Protein AF-A0A1S6HFH6-F1 (afdb_monomer)

Sequence (223 aa):
MKVIDLKGNGQVRISAIEMDVPYLGKTITFILPLIGPDYHQNVMDSINNAKLSRPTTAQTLSLVDLALQNPKEVNCREVLTRFKENYLWTSTEGLSFSDGYIAYDNMDGKMPQTSNELVKMLDAKDQRVRLVKPGFKTGYLPMNEFLKHPVLTAHVGEEMIPIVERVAKQLNKNGGYVFAVDKSESDTKKLSAVDSGRYDVRLLLDGVFGDSLRGGYASGVRL

Secondary structure (DSSP, 8-state):
-EEEEPTTS-EEEEPPEEEEEEETTEEEEEEEEEEEEE-HHHHHHHHHHTT-BPPPHHHHHHHHHHHHH-TTSHHHHHHHHHHHHSEEE-SEEEEEETTEEEEEE-TTS---SSHHHHHHHHHTT-TTEEEE-S----EEEEHHHHTT-HHHHHHH-GGGHHHHHHHHHHH-TTEEEE---S--SS-EEEB-EEE--GGG--EEES--B-TT---EEEEEEE-

pLDDT: mean 90.17, std 10.86, range [43.25, 98.12]

Solvent-accessible surface area (backbone atoms only — not comparable to full-atom values): 11599 Å² total; per-residue (Å²): 117,54,74,46,81,43,86,90,85,40,73,49,76,45,71,68,46,76,44,80,32,71,50,96,95,43,72,35,34,36,44,38,74,65,38,60,69,28,31,62,67,62,38,52,48,52,22,48,76,68,74,30,36,40,34,31,44,41,56,48,49,35,50,51,42,53,18,68,76,36,59,85,43,73,67,28,33,49,54,48,50,44,27,44,78,43,26,32,48,32,19,32,27,38,34,18,21,76,81,10,29,35,25,31,57,28,40,83,72,72,67,70,90,43,63,71,58,47,50,54,39,38,76,70,63,40,85,49,45,34,82,35,72,58,86,62,87,61,44,78,31,49,40,81,54,37,75,65,30,62,66,52,38,46,46,40,39,75,88,38,42,71,54,51,50,52,47,26,49,76,45,20,76,64,22,28,32,37,47,57,58,44,52,30,94,54,70,42,76,33,46,19,30,39,24,23,42,84,84,33,62,18,33,36,38,42,38,79,42,57,88,84,52,69,48,30,26,38,43,27,26,50,124

Structure (mmCIF, N/CA/C/O backbone):
data_AF-A0A1S6HFH6-F1
#
_entry.id   AF-A0A1S6HFH6-F1
#
loop_
_atom_site.group_PDB
_atom_site.id
_atom_site.type_symbol
_atom_site.label_atom_id
_atom_site.label_alt_id
_atom_site.label_comp_id
_atom_site.label_asym_id
_atom_site.label_entity_id
_atom_site.label_seq_id
_atom_site.pdbx_PDB_ins_code
_atom_site.Cartn_x
_atom_site.Cartn_y
_atom_site.Cartn_z
_atom_site.occupancy
_atom_site.B_iso_or_equiv
_atom_site.auth_seq_id
_atom_site.auth_comp_id
_atom_site.auth_asym_id
_atom_site.auth_atom_id
_atom_site.pdbx_PDB_model_num
ATOM 1 N N . MET A 1 1 ? 25.249 1.226 -4.713 1.00 57.84 1 MET A N 1
ATOM 2 C CA . MET A 1 1 ? 26.053 0.561 -5.762 1.00 57.84 1 MET A CA 1
ATOM 3 C C . MET A 1 1 ? 26.530 -0.771 -5.212 1.00 57.84 1 MET A C 1
ATOM 5 O O . MET A 1 1 ? 27.301 -0.767 -4.260 1.00 57.84 1 MET A O 1
ATOM 9 N N . LYS A 1 2 ? 26.024 -1.890 -5.741 1.00 60.56 2 LYS A N 1
ATOM 10 C CA . LYS A 1 2 ? 26.504 -3.226 -5.362 1.00 60.56 2 LYS A CA 1
ATOM 11 C C . LYS A 1 2 ? 27.678 -3.577 -6.269 1.00 60.56 2 LYS A C 1
ATOM 13 O O . LYS A 1 2 ? 27.544 -3.493 -7.489 1.00 60.56 2 LYS A O 1
ATOM 18 N N . VAL A 1 3 ? 28.811 -3.929 -5.673 1.00 62.88 3 VAL A N 1
ATOM 19 C CA . VAL A 1 3 ? 29.997 -4.398 -6.394 1.00 62.88 3 VAL A CA 1
ATOM 20 C C . VAL A 1 3 ? 30.110 -5.897 -6.155 1.00 62.88 3 VAL A C 1
ATOM 22 O O . VAL A 1 3 ? 30.050 -6.342 -5.012 1.00 62.88 3 VAL A O 1
ATOM 25 N N . ILE A 1 4 ? 30.188 -6.669 -7.233 1.00 74.94 4 ILE A N 1
ATOM 26 C CA . ILE A 1 4 ? 30.452 -8.105 -7.190 1.00 74.94 4 ILE A CA 1
ATOM 27 C C .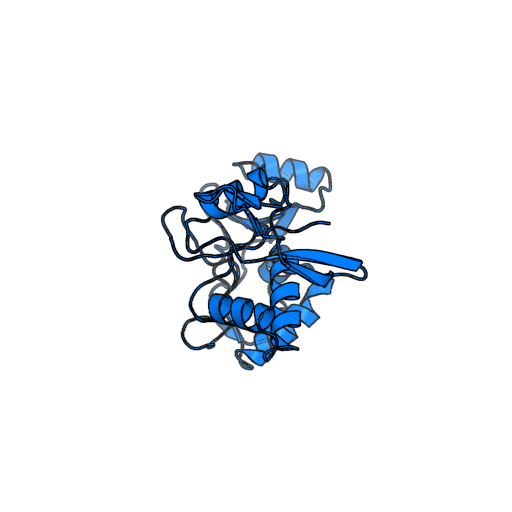 ILE A 1 4 ? 31.836 -8.302 -7.790 1.00 74.94 4 ILE A C 1
ATOM 29 O O . ILE A 1 4 ? 32.034 -8.048 -8.981 1.00 74.94 4 ILE A O 1
ATOM 33 N N . ASP A 1 5 ? 32.782 -8.736 -6.967 1.00 77.88 5 ASP A N 1
ATOM 34 C CA . ASP A 1 5 ? 34.109 -9.106 -7.438 1.00 77.88 5 ASP A CA 1
ATOM 35 C C . ASP A 1 5 ? 34.031 -10.445 -8.185 1.00 77.88 5 ASP A C 1
ATOM 37 O O . ASP A 1 5 ? 33.426 -11.417 -7.726 1.00 77.88 5 ASP A O 1
ATOM 41 N N . LEU A 1 6 ? 34.621 -10.482 -9.374 1.00 54.50 6 LEU A N 1
ATOM 42 C CA . LEU A 1 6 ? 34.714 -11.663 -10.221 1.00 54.50 6 LEU A CA 1
ATOM 43 C C . LEU A 1 6 ? 36.111 -12.281 -10.110 1.00 54.50 6 LEU A C 1
ATOM 45 O O . LEU A 1 6 ? 37.092 -11.622 -9.759 1.00 54.50 6 LEU A O 1
ATOM 49 N N . LYS A 1 7 ? 36.229 -13.557 -10.492 1.00 63.94 7 LYS A N 1
ATOM 50 C CA . LYS A 1 7 ? 37.542 -14.189 -10.684 1.00 63.94 7 LYS A CA 1
ATOM 51 C C . LYS A 1 7 ? 38.357 -13.402 -11.722 1.00 63.94 7 LYS A C 1
ATOM 53 O O . LYS A 1 7 ? 37.814 -12.974 -12.736 1.00 63.94 7 LYS A O 1
ATOM 58 N N . GLY A 1 8 ? 39.661 -13.251 -11.480 1.00 64.75 8 GLY A N 1
ATOM 59 C CA . GLY A 1 8 ? 40.580 -12.578 -12.408 1.00 64.75 8 GLY A CA 1
ATOM 60 C C . GLY A 1 8 ? 40.563 -11.047 -12.340 1.00 64.75 8 GLY A C 1
ATOM 61 O O . GLY A 1 8 ? 40.793 -10.403 -13.357 1.00 64.75 8 GLY A O 1
ATOM 62 N N . ASN A 1 9 ? 40.297 -10.464 -11.165 1.00 71.62 9 ASN A N 1
ATOM 63 C CA . ASN A 1 9 ? 40.261 -9.010 -10.925 1.00 71.62 9 ASN A CA 1
ATOM 64 C C . ASN A 1 9 ? 39.153 -8.253 -11.686 1.00 71.62 9 ASN A C 1
ATOM 66 O O . ASN A 1 9 ? 39.211 -7.031 -11.815 1.00 71.62 9 ASN A O 1
ATOM 70 N N . GLY A 1 10 ? 38.137 -8.957 -12.192 1.00 43.25 10 GLY A N 1
ATOM 71 C CA . GLY A 1 10 ? 36.949 -8.326 -12.765 1.00 43.25 10 GLY A CA 1
ATOM 72 C C . GLY A 1 10 ? 36.011 -7.802 -11.677 1.00 43.25 10 GLY A C 1
ATOM 73 O O . GLY A 1 10 ? 35.964 -8.346 -10.578 1.00 43.25 10 GLY A O 1
ATOM 74 N N . GLN A 1 11 ? 35.221 -6.776 -11.986 1.00 63.53 11 GLN A N 1
ATOM 75 C CA . GLN A 1 11 ? 34.168 -6.273 -11.099 1.00 63.53 11 GLN A CA 1
ATOM 76 C C . GLN A 1 11 ? 32.886 -6.035 -11.893 1.00 63.53 11 GLN A C 1
ATOM 78 O O . GLN A 1 11 ? 32.919 -5.397 -12.944 1.00 63.53 11 GLN A O 1
ATOM 83 N N . VAL A 1 12 ? 31.747 -6.486 -11.367 1.00 52.06 12 VAL A N 1
ATOM 84 C CA . VAL A 1 12 ? 30.421 -6.059 -11.837 1.00 52.06 12 VAL A CA 1
ATOM 85 C C . VAL A 1 12 ? 29.909 -4.984 -10.895 1.00 52.06 12 VAL A C 1
ATOM 87 O O . VAL A 1 12 ? 29.797 -5.206 -9.689 1.00 52.06 12 VAL A O 1
ATOM 90 N N . ARG A 1 13 ? 29.579 -3.814 -11.446 1.00 57.28 13 ARG A N 1
ATOM 91 C CA . ARG A 1 13 ? 28.966 -2.708 -10.705 1.00 57.28 13 ARG A CA 1
ATOM 92 C C . ARG A 1 13 ? 27.503 -2.613 -11.099 1.00 57.28 13 ARG A C 1
ATOM 94 O O . ARG A 1 13 ? 27.192 -2.303 -12.242 1.00 57.28 13 ARG A O 1
ATOM 101 N N . ILE A 1 14 ? 26.617 -2.871 -10.147 1.00 67.44 14 ILE A N 1
ATOM 102 C CA . ILE A 1 14 ? 25.174 -2.738 -10.333 1.00 67.44 14 ILE A CA 1
ATOM 103 C C . ILE A 1 14 ? 24.754 -1.431 -9.655 1.00 67.44 14 ILE A C 1
ATOM 105 O O . ILE A 1 14 ? 24.754 -1.316 -8.419 1.00 67.44 14 ILE A O 1
ATOM 109 N N . SER A 1 15 ? 24.458 -0.415 -10.465 1.00 69.88 15 SER A N 1
ATOM 110 C CA . SER A 1 15 ? 23.685 0.748 -10.031 1.00 69.88 15 SER A CA 1
ATOM 111 C C . SER A 1 15 ? 22.216 0.349 -10.001 1.00 69.88 15 SER A C 1
ATOM 113 O O . SER A 1 15 ? 21.730 -0.287 -10.934 1.00 69.88 15 SER A O 1
ATOM 115 N N . ALA A 1 16 ? 21.520 0.688 -8.918 1.00 80.62 16 ALA A N 1
ATOM 116 C CA . ALA A 1 16 ? 20.071 0.566 -8.913 1.00 80.62 16 ALA A CA 1
ATOM 117 C C . ALA A 1 16 ? 19.486 1.521 -9.961 1.00 80.62 16 ALA A C 1
ATOM 119 O O . ALA A 1 16 ? 20.085 2.562 -10.243 1.00 80.62 16 ALA A O 1
ATOM 120 N N . ILE A 1 17 ? 18.348 1.151 -10.540 1.00 89.62 17 ILE A N 1
ATOM 121 C CA . ILE A 1 17 ? 17.614 2.031 -11.449 1.00 89.62 17 ILE A CA 1
ATOM 122 C C . ILE A 1 17 ? 16.746 2.945 -10.586 1.00 89.62 17 ILE A C 1
ATOM 124 O O . ILE A 1 17 ? 16.078 2.479 -9.665 1.00 89.62 17 ILE A O 1
ATOM 128 N N . GLU A 1 18 ? 16.787 4.240 -10.870 1.00 93.94 18 GLU A N 1
ATOM 129 C CA . GLU A 1 18 ? 15.998 5.256 -10.178 1.00 93.94 18 GLU A CA 1
ATOM 130 C C . GLU A 1 18 ? 14.819 5.641 -11.067 1.00 93.94 18 GLU A C 1
ATOM 132 O O . GLU A 1 18 ? 14.998 5.955 -12.244 1.00 93.94 18 GLU A O 1
ATOM 137 N N . MET A 1 19 ? 13.611 5.552 -10.516 1.00 94.44 19 MET A N 1
ATOM 138 C CA . MET A 1 19 ? 12.377 5.898 -11.210 1.00 94.44 19 MET A CA 1
ATOM 139 C C . MET A 1 19 ? 11.687 7.035 -10.467 1.00 94.44 19 MET A C 1
ATOM 141 O O . MET A 1 19 ? 11.146 6.836 -9.379 1.00 94.44 19 MET A O 1
ATOM 145 N N . ASP A 1 20 ? 11.715 8.217 -11.071 1.00 96.38 20 ASP A N 1
ATOM 146 C CA . ASP A 1 20 ? 11.072 9.413 -10.542 1.00 96.38 20 ASP A CA 1
ATOM 147 C C . ASP A 1 20 ? 9.572 9.391 -10.839 1.00 96.38 20 ASP A C 1
ATOM 149 O O . ASP A 1 20 ? 9.137 9.330 -11.990 1.00 96.38 20 ASP A O 1
ATOM 153 N N . VAL A 1 21 ? 8.776 9.439 -9.775 1.00 94.12 21 VAL A N 1
ATOM 154 C CA . VAL A 1 21 ? 7.323 9.307 -9.817 1.00 94.12 21 VAL A CA 1
ATOM 155 C C . VAL A 1 21 ? 6.678 10.575 -9.250 1.00 94.12 21 VAL A C 1
ATOM 157 O O . VAL A 1 21 ? 6.956 10.944 -8.104 1.00 94.12 21 VAL A O 1
ATOM 160 N N . PRO A 1 22 ? 5.783 11.243 -10.001 1.00 94.06 22 PRO A N 1
ATOM 161 C CA . PRO A 1 22 ? 4.973 12.331 -9.466 1.00 94.06 22 PRO A CA 1
ATOM 162 C C . PRO A 1 22 ? 4.046 11.854 -8.337 1.00 94.06 22 PRO A C 1
ATOM 164 O O . PRO A 1 22 ? 3.293 10.887 -8.483 1.00 94.06 22 PRO A O 1
ATOM 167 N N . TYR A 1 23 ? 4.064 12.562 -7.211 1.00 93.69 23 TYR A N 1
ATOM 168 C CA . TYR A 1 23 ? 3.263 12.255 -6.029 1.00 93.69 23 TYR A CA 1
ATOM 169 C C . TYR A 1 23 ? 2.914 13.542 -5.273 1.00 93.69 23 TYR A C 1
ATOM 171 O O . TYR A 1 23 ? 3.802 14.196 -4.739 1.00 93.69 23 TYR A O 1
ATOM 179 N N . LEU A 1 24 ? 1.630 13.916 -5.218 1.00 92.50 24 LEU A N 1
ATOM 180 C CA . LEU A 1 24 ? 1.119 15.066 -4.446 1.00 92.50 24 LEU A CA 1
ATOM 181 C C . LEU A 1 24 ? 1.920 16.375 -4.626 1.00 92.50 24 LEU A C 1
ATOM 183 O O . LEU A 1 24 ? 2.323 17.017 -3.658 1.00 92.50 24 LEU A O 1
ATOM 187 N N . GLY A 1 25 ? 2.185 16.763 -5.877 1.00 88.62 25 GLY A N 1
ATOM 188 C CA . GLY A 1 25 ? 2.899 18.008 -6.200 1.00 88.62 25 GLY A CA 1
ATOM 189 C C . GLY A 1 25 ? 4.417 17.965 -5.988 1.00 88.62 25 GLY A C 1
ATOM 190 O O . GLY A 1 25 ? 5.083 18.976 -6.196 1.00 88.62 25 GLY A O 1
ATOM 191 N N . LYS A 1 26 ? 4.973 16.809 -5.615 1.00 93.94 26 LYS A N 1
ATOM 192 C CA . LYS A 1 26 ? 6.417 16.550 -5.541 1.00 93.94 26 LYS A CA 1
ATOM 193 C C . LYS A 1 26 ? 6.804 15.327 -6.376 1.00 93.94 26 LYS A C 1
ATOM 195 O O . LYS A 1 26 ? 5.946 14.642 -6.932 1.00 93.94 26 LYS A O 1
ATOM 200 N N . THR A 1 27 ? 8.100 15.053 -6.434 1.00 93.56 27 THR A N 1
ATOM 201 C CA . THR A 1 27 ? 8.668 13.838 -7.027 1.00 93.56 27 THR A CA 1
ATOM 202 C C . THR A 1 27 ? 9.182 12.939 -5.910 1.00 93.56 27 THR A C 1
ATOM 204 O O . THR A 1 27 ? 9.828 13.426 -4.986 1.00 93.56 27 THR A O 1
ATOM 207 N N . ILE A 1 28 ? 8.889 11.644 -5.990 1.00 94.75 28 ILE A N 1
ATOM 208 C CA . ILE A 1 28 ? 9.496 10.602 -5.152 1.00 94.75 28 ILE A CA 1
ATOM 209 C C . ILE A 1 28 ? 10.256 9.626 -6.047 1.00 94.75 28 ILE A C 1
ATOM 211 O O . ILE A 1 28 ? 9.821 9.363 -7.167 1.00 94.75 28 ILE A O 1
ATOM 215 N N . THR A 1 29 ? 11.361 9.066 -5.563 1.00 96.69 29 THR A N 1
ATOM 216 C CA . THR A 1 29 ? 12.215 8.196 -6.384 1.00 96.69 29 THR A CA 1
ATOM 217 C C . THR A 1 29 ? 12.130 6.753 -5.901 1.00 96.69 29 THR A C 1
ATOM 219 O O . THR A 1 29 ? 12.535 6.435 -4.781 1.00 96.69 29 THR A O 1
ATOM 222 N N . PHE A 1 30 ? 11.637 5.857 -6.752 1.00 97.00 30 PHE A N 1
ATOM 223 C CA . PHE A 1 30 ? 11.635 4.414 -6.513 1.00 97.00 30 PHE A CA 1
ATOM 224 C C . PHE A 1 30 ? 12.956 3.781 -6.954 1.00 97.00 30 PHE A C 1
ATOM 226 O O . PHE A 1 30 ? 13.526 4.159 -7.978 1.00 97.00 30 PHE A O 1
ATOM 233 N N . ILE A 1 31 ? 13.440 2.808 -6.179 1.00 96.12 31 ILE A N 1
ATOM 234 C CA . ILE A 1 31 ? 14.707 2.109 -6.411 1.00 96.12 31 ILE A CA 1
ATOM 235 C C . ILE A 1 31 ? 14.447 0.689 -6.915 1.00 96.12 31 ILE A C 1
ATOM 237 O O . ILE A 1 31 ? 14.027 -0.186 -6.161 1.00 96.12 31 ILE A O 1
ATOM 241 N N . LEU A 1 32 ? 14.754 0.461 -8.188 1.00 92.88 32 LEU A N 1
ATOM 242 C CA . LEU A 1 32 ? 14.517 -0.791 -8.900 1.00 92.88 32 LEU A CA 1
ATOM 243 C C . LEU A 1 32 ? 15.787 -1.662 -9.014 1.00 92.88 32 LEU A C 1
ATOM 245 O O . LEU A 1 32 ? 16.908 -1.131 -8.988 1.00 92.88 32 LEU A O 1
ATOM 249 N N . PRO A 1 33 ? 15.643 -2.995 -9.188 1.00 93.19 33 PRO A N 1
ATOM 250 C CA . PRO A 1 33 ? 14.393 -3.751 -9.388 1.00 93.19 33 PRO A CA 1
ATOM 251 C C . PRO A 1 33 ? 13.534 -3.883 -8.121 1.00 93.19 33 PRO A C 1
ATOM 253 O O . PRO A 1 33 ? 14.012 -3.651 -7.013 1.00 93.19 33 PRO A O 1
ATOM 256 N N . LEU A 1 34 ? 12.267 -4.283 -8.295 1.00 94.88 34 LEU A N 1
ATOM 257 C CA . LEU A 1 34 ? 11.390 -4.642 -7.178 1.00 94.88 34 LEU A CA 1
ATOM 258 C C . LEU A 1 34 ? 12.015 -5.785 -6.352 1.00 94.88 34 LEU A C 1
ATOM 260 O O . LEU A 1 34 ? 12.564 -6.738 -6.903 1.00 94.88 34 LEU A O 1
ATOM 264 N N . ILE A 1 35 ? 11.897 -5.705 -5.031 1.00 95.69 35 ILE A N 1
ATOM 265 C CA . ILE A 1 35 ? 12.309 -6.729 -4.068 1.00 95.69 35 ILE A CA 1
ATOM 266 C C . ILE A 1 35 ? 11.155 -7.722 -3.902 1.00 95.69 35 ILE A C 1
ATOM 268 O O . ILE A 1 35 ? 10.054 -7.318 -3.537 1.00 95.69 35 ILE A O 1
ATOM 272 N N . GLY A 1 36 ? 11.407 -9.006 -4.157 1.00 94.75 36 GLY A N 1
ATOM 273 C CA . GLY A 1 36 ? 10.418 -10.088 -4.101 1.00 94.75 36 GLY A CA 1
ATOM 274 C C . GLY A 1 36 ? 10.660 -11.135 -5.201 1.00 94.75 36 GLY A C 1
ATOM 275 O O . GLY A 1 36 ? 11.647 -11.023 -5.933 1.00 94.75 36 GLY A O 1
ATOM 276 N N . PRO A 1 37 ? 9.789 -12.151 -5.343 1.00 93.88 37 PRO A N 1
ATOM 277 C CA . PRO A 1 37 ? 8.596 -12.396 -4.535 1.00 93.88 37 PRO A CA 1
ATOM 278 C C . PRO A 1 37 ? 8.974 -12.961 -3.165 1.00 93.88 37 PRO A C 1
ATOM 280 O O . PRO A 1 37 ? 9.717 -13.938 -3.088 1.00 93.88 37 PRO A O 1
ATOM 283 N N . ASP A 1 38 ? 8.442 -12.397 -2.083 1.00 94.56 38 ASP A N 1
ATOM 284 C CA . ASP A 1 38 ? 8.674 -12.931 -0.734 1.00 94.56 38 ASP A CA 1
ATOM 285 C C . ASP A 1 38 ? 7.544 -12.531 0.237 1.00 94.56 38 ASP A C 1
ATOM 287 O O . ASP A 1 38 ? 6.565 -11.879 -0.149 1.00 94.56 38 ASP A O 1
ATOM 291 N N . TYR A 1 39 ? 7.657 -12.951 1.496 1.00 92.31 39 TYR A N 1
ATOM 292 C CA . TYR A 1 39 ? 6.836 -12.461 2.597 1.00 92.31 39 TYR A CA 1
ATOM 293 C C . TYR A 1 39 ? 7.022 -10.958 2.797 1.00 92.31 39 TYR A C 1
ATOM 295 O O . TYR A 1 39 ? 8.121 -10.429 2.617 1.00 92.31 39 TYR A O 1
ATOM 303 N N . HIS A 1 40 ? 5.961 -10.287 3.244 1.00 92.44 40 HIS A N 1
ATOM 304 C CA . HIS A 1 40 ? 5.969 -8.846 3.514 1.00 92.44 40 HIS A CA 1
ATOM 305 C C . HIS A 1 40 ? 7.147 -8.429 4.395 1.00 92.44 40 HIS A C 1
ATOM 307 O O . HIS A 1 40 ? 7.923 -7.567 3.991 1.00 92.44 40 HIS A O 1
ATOM 313 N N . GLN A 1 41 ? 7.342 -9.105 5.532 1.00 91.88 41 GLN A N 1
ATOM 314 C CA . GLN A 1 41 ? 8.417 -8.790 6.471 1.00 91.88 41 GLN A CA 1
ATOM 315 C C . GLN A 1 41 ? 9.801 -8.845 5.803 1.00 91.88 41 GLN A C 1
ATOM 317 O O . GLN A 1 41 ? 10.573 -7.900 5.928 1.00 91.88 41 GLN A O 1
ATOM 322 N N . ASN A 1 42 ? 10.090 -9.883 5.009 1.00 94.56 42 ASN A N 1
ATOM 323 C CA . ASN A 1 42 ? 11.372 -10.025 4.308 1.00 94.56 42 ASN A CA 1
ATOM 324 C C . ASN A 1 42 ? 11.602 -8.903 3.284 1.00 94.56 42 ASN A C 1
ATOM 326 O O . ASN A 1 42 ? 12.708 -8.359 3.174 1.00 94.56 42 ASN A O 1
ATOM 330 N N . VAL A 1 43 ? 10.556 -8.547 2.531 1.00 96.06 43 VAL A N 1
ATOM 331 C CA . VAL A 1 43 ? 10.610 -7.455 1.552 1.00 96.06 43 VAL A CA 1
ATOM 332 C C . VAL A 1 43 ? 10.843 -6.119 2.260 1.00 96.06 43 VAL A C 1
ATOM 334 O O . VAL A 1 43 ? 11.749 -5.371 1.890 1.00 96.06 43 VAL A O 1
ATOM 337 N N . MET A 1 44 ? 10.077 -5.831 3.311 1.00 95.69 44 MET A N 1
ATOM 338 C CA . MET A 1 44 ? 10.172 -4.578 4.059 1.00 95.69 44 MET A CA 1
ATOM 339 C C . MET A 1 44 ? 11.483 -4.447 4.843 1.00 95.69 44 MET A C 1
ATOM 341 O O . MET A 1 44 ? 12.045 -3.353 4.918 1.00 95.69 44 MET A O 1
ATOM 345 N N . ASP A 1 45 ? 12.024 -5.543 5.371 1.00 95.38 45 ASP A N 1
ATOM 346 C CA . ASP A 1 45 ? 13.336 -5.553 6.020 1.00 95.38 45 ASP A CA 1
ATOM 347 C C . ASP A 1 45 ? 14.462 -5.327 5.016 1.00 95.38 45 ASP A C 1
ATOM 349 O O . ASP A 1 45 ? 15.413 -4.603 5.305 1.00 95.38 45 ASP A O 1
ATOM 353 N N . SER A 1 46 ? 14.343 -5.865 3.801 1.00 96.19 46 SER A N 1
ATOM 354 C CA . SER A 1 46 ? 15.300 -5.584 2.727 1.00 96.19 46 SER A CA 1
ATOM 355 C C . SER A 1 46 ? 15.307 -4.097 2.345 1.00 96.19 46 SER A C 1
ATOM 357 O O . SER A 1 46 ? 16.380 -3.521 2.153 1.00 96.19 46 SER A O 1
ATOM 359 N N . ILE A 1 47 ? 14.134 -3.452 2.304 1.00 96.50 47 ILE A N 1
ATOM 360 C CA . ILE A 1 47 ? 14.000 -2.001 2.089 1.00 96.50 47 ILE A CA 1
ATOM 361 C C . ILE A 1 47 ? 14.667 -1.218 3.229 1.00 96.50 47 ILE A C 1
ATOM 363 O O . ILE A 1 47 ? 15.491 -0.333 2.976 1.00 96.50 47 ILE A O 1
ATOM 367 N N . ASN A 1 48 ? 14.372 -1.583 4.478 1.00 95.38 48 ASN A N 1
ATOM 368 C CA . ASN A 1 48 ? 14.960 -0.951 5.658 1.00 95.38 48 ASN A CA 1
ATOM 369 C C . ASN A 1 48 ? 16.492 -1.091 5.685 1.00 95.38 48 ASN A C 1
ATOM 371 O O . ASN A 1 48 ? 17.203 -0.118 5.938 1.00 95.38 48 ASN A O 1
ATOM 375 N N . ASN A 1 49 ? 17.018 -2.280 5.379 1.00 95.31 49 ASN A N 1
ATOM 376 C CA . ASN A 1 49 ? 18.456 -2.563 5.338 1.00 95.31 49 ASN A CA 1
ATOM 377 C C . ASN A 1 49 ? 19.171 -1.767 4.238 1.00 95.31 49 ASN A C 1
ATOM 379 O O . ASN A 1 49 ? 20.331 -1.382 4.399 1.00 95.31 49 ASN A O 1
ATOM 383 N N . ALA A 1 50 ? 18.471 -1.463 3.143 1.00 93.06 50 ALA A N 1
ATOM 384 C CA . ALA A 1 50 ? 18.946 -0.558 2.102 1.00 93.06 50 ALA A CA 1
ATOM 385 C C . ALA A 1 50 ? 18.864 0.931 2.496 1.00 93.06 50 ALA A C 1
ATOM 387 O O . ALA A 1 50 ? 19.273 1.784 1.707 1.00 93.06 50 ALA A O 1
ATOM 388 N N . LYS A 1 51 ? 18.376 1.249 3.706 1.00 94.25 51 LYS A N 1
ATOM 389 C CA . LYS A 1 51 ? 18.134 2.609 4.215 1.00 94.25 51 LYS A CA 1
ATOM 390 C C . LYS A 1 51 ? 17.179 3.412 3.325 1.00 94.25 51 LYS A C 1
ATOM 392 O O . LYS A 1 51 ? 17.366 4.610 3.129 1.00 94.25 51 LYS A O 1
ATOM 397 N N . LEU A 1 52 ? 16.179 2.733 2.770 1.00 95.25 52 LEU A N 1
ATOM 398 C CA . LEU A 1 52 ? 15.108 3.326 1.973 1.00 95.25 52 LEU A CA 1
ATOM 399 C C . LEU A 1 52 ? 13.812 3.362 2.792 1.00 95.25 52 LEU A C 1
ATOM 401 O O . LEU A 1 52 ? 13.652 2.603 3.746 1.00 95.25 52 LEU A O 1
ATOM 405 N N . SER A 1 53 ? 12.876 4.227 2.408 1.00 96.94 53 SER A N 1
ATOM 406 C CA . SER A 1 53 ? 11.533 4.252 2.991 1.00 96.94 53 SER A CA 1
ATOM 407 C C . SER A 1 53 ? 10.651 3.167 2.376 1.00 96.94 53 SER A C 1
ATOM 409 O O . SER A 1 53 ? 10.738 2.889 1.176 1.00 96.94 53 SER A O 1
ATOM 411 N N . ARG A 1 54 ? 9.778 2.564 3.189 1.00 97.31 54 ARG A N 1
ATOM 412 C CA . ARG A 1 54 ? 8.776 1.598 2.715 1.00 97.31 54 ARG A CA 1
ATOM 413 C C . ARG A 1 54 ? 7.636 2.334 1.990 1.00 97.31 54 ARG A C 1
ATOM 415 O O . ARG A 1 54 ? 7.101 3.281 2.574 1.00 97.31 54 ARG A O 1
ATOM 422 N N . PRO A 1 55 ? 7.227 1.917 0.779 1.00 97.31 55 PRO A N 1
ATOM 423 C CA . PRO A 1 55 ? 6.252 2.656 -0.021 1.00 97.31 55 PRO A CA 1
ATOM 424 C C . PRO A 1 55 ? 4.837 2.541 0.556 1.00 97.31 55 PRO A C 1
ATOM 426 O O . PRO A 1 55 ? 4.355 1.435 0.790 1.00 97.31 55 PRO A O 1
ATOM 429 N N . THR A 1 56 ? 4.142 3.662 0.743 1.00 97.69 56 THR A N 1
ATOM 430 C CA . THR A 1 56 ? 2.724 3.655 1.154 1.00 97.69 56 THR A CA 1
ATOM 431 C C . THR A 1 56 ? 1.822 3.141 0.028 1.00 97.69 56 THR A C 1
ATOM 433 O O . THR A 1 56 ? 2.248 3.032 -1.129 1.00 97.69 56 THR A O 1
ATOM 436 N N . THR A 1 57 ? 0.552 2.854 0.325 1.00 97.19 57 THR A N 1
ATOM 437 C CA . THR A 1 57 ? -0.428 2.470 -0.709 1.00 97.19 57 THR A CA 1
ATOM 438 C C . THR A 1 57 ? -0.561 3.560 -1.770 1.00 97.19 57 THR A C 1
ATOM 440 O O . THR A 1 57 ? -0.501 3.278 -2.967 1.00 97.19 57 THR A O 1
ATOM 443 N N . ALA A 1 58 ? -0.649 4.820 -1.339 1.00 97.44 58 ALA A N 1
ATOM 444 C CA . ALA A 1 58 ? -0.703 5.984 -2.216 1.00 97.44 58 ALA A CA 1
ATOM 445 C C . ALA A 1 58 ? 0.502 6.057 -3.175 1.00 97.44 58 ALA A C 1
ATOM 447 O O . ALA A 1 58 ? 0.338 6.195 -4.387 1.00 97.44 58 ALA A O 1
ATOM 448 N N . GLN A 1 59 ? 1.718 5.919 -2.640 1.00 98.12 59 GLN A N 1
ATOM 449 C CA . GLN A 1 59 ? 2.953 5.966 -3.426 1.00 98.12 59 GLN A CA 1
ATOM 450 C C . GLN A 1 59 ? 3.033 4.795 -4.411 1.00 98.12 59 GLN A C 1
ATOM 452 O O . GLN A 1 59 ? 3.396 4.978 -5.572 1.00 98.12 59 GLN A O 1
ATOM 457 N N . THR A 1 60 ? 2.650 3.598 -3.964 1.00 97.81 60 THR A N 1
ATOM 458 C CA . THR A 1 60 ? 2.632 2.393 -4.802 1.00 97.81 60 THR A CA 1
ATOM 459 C C . THR A 1 60 ? 1.663 2.552 -5.973 1.00 97.81 60 THR A C 1
ATOM 461 O O . THR A 1 60 ? 2.007 2.218 -7.104 1.00 97.81 60 THR A O 1
ATOM 464 N N . LEU A 1 61 ? 0.480 3.133 -5.750 1.00 97.38 61 LEU A N 1
ATOM 465 C CA . LEU A 1 61 ? -0.472 3.412 -6.828 1.00 97.38 61 LEU A CA 1
ATOM 466 C C . LEU A 1 61 ? 0.017 4.502 -7.789 1.00 97.38 61 LEU A C 1
ATOM 468 O O . LEU A 1 61 ? -0.233 4.385 -8.985 1.00 97.38 61 LEU A O 1
ATOM 472 N N . SER A 1 62 ? 0.761 5.506 -7.317 1.00 98.12 62 SER A N 1
ATOM 473 C CA . SER A 1 62 ? 1.452 6.459 -8.200 1.00 98.12 62 SER A CA 1
ATOM 474 C C . SER A 1 62 ? 2.474 5.772 -9.114 1.00 98.12 62 SER A C 1
ATOM 476 O O . SER A 1 62 ? 2.535 6.085 -10.303 1.00 98.12 62 SER A O 1
ATOM 478 N N . LEU A 1 63 ? 3.255 4.820 -8.589 1.00 97.75 63 LEU A N 1
ATOM 479 C CA . LEU A 1 63 ? 4.195 4.030 -9.392 1.00 97.75 63 LEU A CA 1
ATOM 480 C C . LEU A 1 63 ? 3.454 3.221 -10.467 1.00 97.75 63 LEU A C 1
ATOM 482 O O . LEU A 1 63 ? 3.862 3.209 -11.628 1.00 97.75 63 LEU A O 1
ATOM 486 N N . VAL A 1 64 ? 2.346 2.574 -10.093 1.00 97.06 64 VAL A N 1
ATOM 487 C CA . VAL A 1 64 ? 1.506 1.815 -11.031 1.00 97.06 64 VAL A CA 1
ATOM 488 C C . VAL A 1 64 ? 0.893 2.730 -12.095 1.00 97.06 64 VAL A C 1
ATOM 490 O O . VAL A 1 64 ? 0.925 2.381 -13.272 1.00 97.06 64 VAL A O 1
ATOM 493 N N . ASP A 1 65 ? 0.377 3.904 -11.725 1.00 97.00 65 ASP A N 1
ATOM 494 C CA . ASP A 1 65 ? -0.182 4.884 -12.668 1.00 97.00 65 ASP A CA 1
ATOM 495 C C . ASP A 1 65 ? 0.871 5.363 -13.679 1.00 97.00 65 ASP A C 1
ATOM 497 O O . ASP A 1 65 ? 0.604 5.372 -14.883 1.00 97.00 65 ASP A O 1
ATOM 501 N N . LEU A 1 66 ? 2.092 5.677 -13.225 1.00 96.75 66 LEU A N 1
ATOM 502 C CA . LEU A 1 66 ? 3.203 6.013 -14.121 1.00 96.75 66 LEU A CA 1
ATOM 503 C C . LEU A 1 66 ? 3.523 4.851 -15.071 1.00 96.75 66 LEU A C 1
ATOM 505 O O . LEU A 1 66 ? 3.698 5.061 -16.275 1.00 96.75 66 LEU A O 1
ATOM 509 N N . ALA A 1 67 ? 3.578 3.627 -14.546 1.00 96.12 67 ALA A N 1
ATOM 510 C CA . ALA A 1 67 ? 3.881 2.444 -15.337 1.00 96.12 67 ALA A CA 1
ATOM 511 C C . ALA A 1 67 ? 2.797 2.162 -16.395 1.00 96.12 67 ALA A C 1
ATOM 513 O O . ALA A 1 67 ? 3.124 1.844 -17.540 1.00 96.12 67 ALA A O 1
ATOM 514 N N . LEU A 1 68 ? 1.517 2.356 -16.052 1.00 94.06 68 LEU A N 1
ATOM 515 C CA . LEU A 1 68 ? 0.377 2.244 -16.972 1.00 94.06 68 LEU A CA 1
ATOM 516 C C . LEU A 1 68 ? 0.433 3.278 -18.104 1.00 94.06 68 LEU A C 1
ATOM 518 O O . LEU A 1 68 ? 0.008 2.980 -19.219 1.00 94.06 68 LEU A O 1
ATOM 522 N N . GLN A 1 69 ? 0.976 4.469 -17.845 1.00 94.06 69 GLN A N 1
ATOM 523 C CA . GLN A 1 69 ? 1.187 5.504 -18.864 1.00 94.06 69 GLN A CA 1
ATOM 524 C C . GLN A 1 69 ? 2.384 5.200 -19.781 1.00 94.06 69 GLN A C 1
ATOM 526 O O . GLN A 1 69 ? 2.447 5.712 -20.898 1.00 94.06 69 GLN A O 1
ATOM 531 N N . ASN A 1 70 ? 3.309 4.334 -19.350 1.00 95.44 70 ASN A N 1
ATOM 532 C CA . ASN A 1 70 ? 4.556 4.022 -20.054 1.00 95.44 70 ASN A CA 1
ATOM 533 C C . ASN A 1 70 ? 4.768 2.505 -20.273 1.00 95.44 70 ASN A C 1
ATOM 535 O O . ASN A 1 70 ? 5.864 1.992 -20.041 1.00 95.44 70 ASN A O 1
ATOM 539 N N . PRO A 1 71 ? 3.781 1.747 -20.791 1.00 94.25 71 PRO A N 1
ATOM 540 C CA . PRO A 1 71 ? 3.798 0.278 -20.758 1.00 94.25 71 PRO A CA 1
ATOM 541 C C . PRO A 1 71 ? 4.867 -0.369 -21.658 1.00 94.25 71 PRO A C 1
ATOM 543 O O . PRO A 1 71 ? 5.094 -1.577 -21.593 1.00 94.25 71 PRO A O 1
ATOM 546 N N . LYS A 1 72 ? 5.501 0.415 -22.540 1.00 93.12 72 LYS A N 1
ATOM 547 C CA . LYS A 1 72 ? 6.576 -0.040 -23.436 1.00 93.12 72 LYS A CA 1
ATOM 548 C C . LYS A 1 72 ? 7.971 0.111 -22.821 1.00 93.12 72 LYS A C 1
ATOM 550 O O . LYS A 1 72 ? 8.905 -0.505 -23.329 1.00 93.12 72 LYS A O 1
ATOM 555 N N . GLU A 1 73 ? 8.121 0.923 -21.773 1.00 95.44 73 GLU A N 1
ATOM 556 C CA . GLU A 1 73 ? 9.392 1.082 -21.063 1.00 95.44 73 GLU A CA 1
ATOM 557 C C . GLU A 1 73 ? 9.662 -0.175 -20.223 1.00 95.44 73 GLU A C 1
ATOM 559 O O . GLU A 1 73 ? 8.746 -0.763 -19.646 1.00 95.44 73 GLU A O 1
ATOM 564 N N . VAL A 1 74 ? 10.912 -0.650 -20.218 1.00 94.50 74 VAL A N 1
ATOM 565 C CA . VAL A 1 74 ? 11.253 -1.985 -19.708 1.00 94.50 74 VAL A CA 1
ATOM 566 C C . VAL A 1 74 ? 10.975 -2.131 -18.212 1.00 94.50 74 VAL A C 1
ATOM 568 O O . VAL A 1 74 ? 10.465 -3.172 -17.798 1.00 94.50 74 VAL A O 1
ATOM 571 N N . ASN A 1 75 ? 11.249 -1.095 -17.421 1.00 93.12 75 ASN A N 1
ATOM 572 C CA . ASN A 1 75 ? 11.061 -1.111 -15.974 1.00 93.12 75 ASN A CA 1
ATOM 573 C C . ASN A 1 75 ? 9.590 -0.906 -15.586 1.00 93.12 75 ASN A C 1
ATOM 575 O O . ASN A 1 75 ? 9.087 -1.586 -14.695 1.00 93.12 75 ASN A O 1
ATOM 579 N N . CYS A 1 76 ? 8.867 -0.041 -16.297 1.00 94.94 76 CYS A N 1
ATOM 580 C CA . CYS A 1 76 ? 7.422 0.129 -16.162 1.00 94.94 76 CYS A CA 1
ATOM 581 C C . CYS A 1 76 ? 6.693 -1.176 -16.481 1.00 94.94 76 CYS A C 1
ATOM 583 O O . CYS A 1 76 ? 5.813 -1.603 -15.737 1.00 94.94 76 CYS A O 1
ATOM 585 N N . ARG A 1 77 ? 7.098 -1.865 -17.553 1.00 95.06 77 ARG A N 1
ATOM 586 C CA . ARG A 1 77 ? 6.548 -3.177 -17.893 1.00 95.06 77 ARG A CA 1
ATOM 587 C C . ARG A 1 77 ? 6.790 -4.197 -16.785 1.00 95.06 77 ARG A C 1
ATOM 589 O O . ARG A 1 77 ? 5.878 -4.954 -16.490 1.00 95.06 77 ARG A O 1
ATOM 596 N N . GLU A 1 78 ? 7.966 -4.205 -16.158 1.00 94.38 78 GLU A N 1
ATOM 597 C CA . GLU A 1 78 ? 8.244 -5.086 -15.016 1.00 94.38 78 GLU A CA 1
ATOM 598 C C . GLU A 1 78 ? 7.306 -4.795 -13.835 1.00 94.38 78 GLU A C 1
ATOM 600 O O . GLU A 1 78 ? 6.707 -5.724 -13.292 1.00 94.38 78 GLU A O 1
ATOM 605 N N . VAL A 1 79 ? 7.101 -3.519 -13.484 1.00 95.31 79 VAL A N 1
ATOM 606 C CA . VAL A 1 79 ? 6.128 -3.113 -12.452 1.00 95.31 79 VAL A CA 1
ATOM 607 C C . VAL A 1 79 ? 4.731 -3.634 -12.783 1.00 95.31 79 VAL A C 1
ATOM 609 O O . VAL A 1 79 ? 4.092 -4.252 -11.932 1.00 95.31 79 VAL A O 1
ATOM 612 N N . LEU A 1 80 ? 4.271 -3.434 -14.022 1.00 93.88 80 LEU A N 1
ATOM 613 C CA . LEU A 1 80 ? 2.962 -3.915 -14.460 1.00 93.88 80 LEU A CA 1
ATOM 614 C C . LEU A 1 80 ? 2.879 -5.440 -14.410 1.00 93.88 80 LEU A C 1
ATOM 616 O O . LEU A 1 80 ? 1.899 -5.963 -13.899 1.00 93.88 80 LEU A O 1
ATOM 620 N N . THR A 1 81 ? 3.896 -6.166 -14.875 1.00 92.94 81 THR A N 1
ATOM 621 C CA . THR A 1 81 ? 3.924 -7.632 -14.798 1.00 92.94 81 THR A CA 1
ATOM 622 C C . THR A 1 81 ? 3.736 -8.101 -13.356 1.00 92.94 81 THR A C 1
ATOM 624 O O . THR A 1 81 ? 2.881 -8.944 -13.096 1.00 92.94 81 THR A O 1
ATOM 627 N N . ARG A 1 82 ? 4.459 -7.518 -12.388 1.00 93.12 82 ARG A N 1
ATOM 628 C CA . ARG A 1 82 ? 4.324 -7.915 -10.973 1.00 93.12 82 ARG A CA 1
ATOM 629 C C . ARG A 1 82 ? 2.979 -7.536 -10.374 1.00 93.12 82 ARG A C 1
ATOM 631 O O . ARG A 1 82 ? 2.406 -8.345 -9.652 1.00 93.12 82 ARG A O 1
ATOM 638 N N . PHE A 1 83 ? 2.464 -6.359 -10.713 1.00 91.81 83 PHE A N 1
ATOM 639 C CA . PHE A 1 83 ? 1.146 -5.899 -10.284 1.00 91.81 83 PHE A C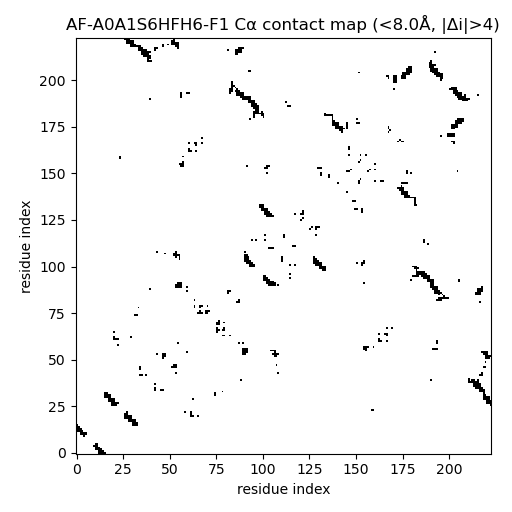A 1
ATOM 640 C C . PHE A 1 83 ? -0.005 -6.774 -10.818 1.00 91.81 83 PHE A C 1
ATOM 642 O O . PHE A 1 83 ? -1.036 -6.881 -10.159 1.00 91.81 83 PHE A O 1
ATOM 649 N N . LYS A 1 84 ? 0.179 -7.407 -11.986 1.00 88.31 84 LYS A N 1
ATOM 650 C CA . LYS A 1 84 ? -0.823 -8.273 -12.627 1.00 88.31 84 LYS A CA 1
ATOM 651 C C . LYS A 1 84 ? -0.737 -9.745 -12.248 1.00 88.31 84 LYS A C 1
ATOM 653 O O . LYS A 1 84 ? -1.751 -10.428 -12.135 1.00 88.31 84 LYS A O 1
ATOM 658 N N . GLU A 1 85 ? 0.479 -10.267 -12.133 1.00 85.88 85 GLU A N 1
ATOM 659 C CA . GLU A 1 85 ? 0.706 -11.689 -11.863 1.00 85.88 85 GLU A CA 1
ATOM 660 C C . GLU A 1 85 ? 0.716 -12.009 -10.366 1.00 85.88 85 GLU A C 1
ATOM 662 O O . GLU A 1 85 ? 0.495 -13.158 -9.987 1.00 85.88 85 GLU A O 1
ATOM 667 N N . ASN A 1 86 ? 1.007 -11.015 -9.526 1.00 87.69 86 ASN A N 1
ATOM 668 C CA . ASN A 1 86 ? 1.096 -11.142 -8.075 1.00 87.69 86 ASN A CA 1
ATOM 669 C C . ASN A 1 86 ? 0.477 -9.901 -7.423 1.00 87.69 86 ASN A C 1
ATOM 671 O O . ASN A 1 86 ? -0.601 -9.478 -7.819 1.00 87.69 86 ASN A O 1
ATOM 675 N N . TYR A 1 87 ? 1.146 -9.332 -6.423 1.00 89.06 87 TYR A N 1
ATOM 676 C CA . TYR A 1 87 ? 0.708 -8.142 -5.718 1.00 89.06 87 TYR A CA 1
ATOM 677 C C . TYR A 1 87 ? 1.905 -7.318 -5.245 1.00 89.06 87 TYR A C 1
ATOM 679 O O . TYR A 1 87 ? 3.016 -7.830 -5.062 1.00 89.06 87 TYR A O 1
ATOM 687 N N . LEU A 1 88 ? 1.680 -6.019 -5.071 1.00 94.69 88 LEU A N 1
ATOM 688 C CA . LEU A 1 88 ? 2.679 -5.081 -4.581 1.00 94.69 88 LEU A CA 1
ATOM 689 C C . LEU A 1 88 ? 2.422 -4.787 -3.106 1.00 94.69 88 LEU A C 1
ATOM 691 O O . LEU A 1 88 ? 1.389 -4.215 -2.760 1.00 94.69 88 LEU A O 1
ATOM 695 N N . TRP A 1 89 ? 3.353 -5.186 -2.241 1.00 95.62 89 TRP A N 1
ATOM 696 C CA . TRP A 1 89 ? 3.310 -4.869 -0.820 1.00 95.62 89 TRP A CA 1
ATOM 697 C C . TRP A 1 89 ? 3.370 -3.360 -0.597 1.00 95.62 89 TRP A C 1
ATOM 699 O O . TRP A 1 89 ? 4.120 -2.643 -1.259 1.00 95.62 89 TRP A O 1
ATOM 709 N N . THR A 1 90 ? 2.621 -2.903 0.399 1.00 95.81 90 THR A N 1
ATOM 710 C CA . THR A 1 90 ? 2.559 -1.500 0.810 1.00 95.81 90 THR A CA 1
ATOM 711 C C . THR A 1 90 ? 2.857 -1.380 2.303 1.00 95.81 90 THR A C 1
ATOM 713 O O . THR A 1 90 ? 2.780 -2.358 3.053 1.00 95.81 90 THR A O 1
ATOM 716 N N . SER A 1 91 ? 3.220 -0.177 2.735 1.00 95.69 91 SER A N 1
ATOM 717 C CA . SER A 1 91 ? 3.452 0.167 4.137 1.00 95.69 91 SER A CA 1
ATOM 718 C C . SER A 1 91 ? 2.266 0.866 4.794 1.00 95.69 91 SER A C 1
ATOM 720 O O . SER A 1 91 ? 2.363 1.201 5.967 1.00 95.69 91 SER A O 1
ATOM 722 N N . THR A 1 92 ? 1.149 1.076 4.091 1.00 96.06 92 THR A N 1
ATOM 723 C CA . THR A 1 92 ? -0.079 1.558 4.735 1.00 96.06 92 THR A CA 1
ATOM 724 C C . THR A 1 92 ? -0.836 0.362 5.294 1.00 96.06 92 THR A C 1
ATOM 726 O O . THR A 1 92 ? -1.611 -0.268 4.589 1.00 96.06 92 THR A O 1
ATOM 729 N N . GLU A 1 93 ? -0.545 0.017 6.541 1.00 93.88 93 GLU A N 1
ATOM 730 C CA . GLU A 1 93 ? -1.039 -1.182 7.218 1.00 93.88 93 GLU A CA 1
ATOM 731 C C . GLU A 1 93 ? -2.376 -0.924 7.926 1.00 93.88 93 GLU A C 1
ATOM 733 O O . GLU A 1 93 ? -2.705 0.209 8.293 1.00 93.88 93 GLU A O 1
ATOM 738 N N . GLY A 1 94 ? -3.149 -1.992 8.123 1.00 93.31 94 GLY A N 1
ATOM 739 C CA . GLY A 1 94 ? -4.460 -1.957 8.762 1.00 93.31 94 GLY A CA 1
ATOM 740 C C . GLY A 1 94 ? -4.473 -2.521 10.174 1.00 93.31 94 GLY A C 1
ATOM 741 O O . GLY A 1 94 ? -3.771 -3.486 10.473 1.00 93.31 94 GLY A O 1
ATOM 742 N N . LEU A 1 95 ? -5.322 -1.975 11.042 1.00 94.88 95 LEU A N 1
ATOM 743 C CA . LEU A 1 95 ? -5.685 -2.596 12.314 1.00 94.88 95 LEU A CA 1
ATOM 744 C C . LEU A 1 95 ? -7.190 -2.479 12.538 1.00 94.88 95 LEU A C 1
ATOM 746 O O . LEU A 1 95 ? -7.717 -1.384 12.723 1.00 94.88 95 LEU A O 1
ATOM 750 N N . SER A 1 96 ? -7.874 -3.619 12.539 1.00 94.81 96 SER A N 1
ATOM 751 C CA . SER A 1 96 ? -9.267 -3.714 12.978 1.00 94.81 96 SER A CA 1
ATOM 752 C C . SER A 1 96 ? -9.315 -3.897 14.490 1.00 94.81 96 SER A C 1
ATOM 754 O O . SER A 1 96 ? -8.469 -4.588 15.058 1.00 94.81 96 SER A O 1
ATOM 756 N N . PHE A 1 97 ? -10.294 -3.281 15.140 1.00 95.19 97 PHE A N 1
ATOM 757 C CA . PHE A 1 97 ? -10.530 -3.372 16.581 1.00 95.19 97 PHE A CA 1
ATOM 758 C C . PHE A 1 97 ? -12.018 -3.143 16.881 1.00 95.19 97 PHE A C 1
ATOM 760 O O . PHE A 1 97 ? -12.820 -3.035 15.949 1.00 95.19 97 PHE A O 1
ATOM 767 N N . SER A 1 98 ? -12.417 -3.098 18.156 1.00 94.38 98 SER A N 1
ATOM 768 C CA . SER A 1 98 ? -13.837 -3.064 18.545 1.00 94.38 98 SER A CA 1
ATOM 769 C C . SER A 1 98 ? -14.586 -1.846 18.007 1.00 94.38 98 SER A C 1
ATOM 771 O O . SER A 1 98 ? -15.763 -1.954 17.649 1.00 94.38 98 SER A O 1
ATOM 773 N N . ASP A 1 99 ? -13.889 -0.712 17.905 1.00 94.75 99 ASP A N 1
ATOM 774 C CA . ASP A 1 99 ? -14.494 0.579 17.576 1.00 94.75 99 ASP A CA 1
ATOM 775 C C . ASP A 1 99 ? -14.232 1.003 16.123 1.00 94.75 99 ASP A C 1
ATOM 777 O O . ASP A 1 99 ? -14.550 2.132 15.744 1.00 94.75 99 ASP A O 1
ATOM 781 N N . GLY A 1 100 ? -13.696 0.101 15.291 1.00 95.12 100 GLY A N 1
ATOM 782 C CA . GLY A 1 100 ? -13.577 0.291 13.847 1.00 95.12 100 GLY A CA 1
ATOM 783 C C . GLY A 1 100 ? -12.264 -0.215 13.261 1.00 95.12 100 GLY A C 1
ATOM 784 O O . GLY A 1 100 ? -11.761 -1.284 13.612 1.00 95.12 100 GLY A O 1
ATOM 785 N N . TYR A 1 101 ? -11.718 0.578 12.343 1.00 95.81 101 TYR A N 1
ATOM 786 C CA . TYR A 1 101 ? -10.523 0.251 11.575 1.00 95.81 101 TYR A CA 1
ATOM 787 C C . TYR A 1 101 ? -9.558 1.439 11.550 1.00 95.81 101 TYR A C 1
ATOM 789 O O . TYR A 1 101 ? -9.974 2.580 11.358 1.00 95.81 101 TYR A O 1
ATOM 797 N N . ILE A 1 102 ? -8.261 1.188 11.706 1.00 96.62 102 ILE A N 1
ATOM 798 C CA . ILE A 1 102 ? -7.202 2.194 11.595 1.00 96.62 102 ILE A CA 1
ATOM 799 C C . ILE A 1 102 ? -6.311 1.858 10.401 1.00 96.62 102 ILE A C 1
ATOM 801 O O . ILE A 1 102 ? -5.796 0.747 10.308 1.00 96.62 102 ILE A O 1
ATOM 805 N N . ALA A 1 103 ? -6.093 2.833 9.517 1.00 96.62 103 ALA A N 1
ATOM 806 C CA . ALA A 1 103 ? -5.011 2.799 8.535 1.00 96.62 103 ALA A CA 1
ATOM 807 C C . ALA A 1 103 ? -3.792 3.546 9.087 1.00 96.62 103 ALA A C 1
ATOM 809 O O . ALA A 1 103 ? -3.935 4.657 9.610 1.00 96.62 103 ALA A O 1
ATOM 810 N N . TYR A 1 104 ? -2.601 2.976 8.916 1.00 97.19 104 TYR A N 1
ATOM 811 C CA . TYR A 1 104 ? -1.351 3.551 9.402 1.00 97.19 104 TYR A CA 1
ATOM 812 C C . TYR A 1 104 ? -0.228 3.505 8.362 1.00 97.19 104 TYR A C 1
ATOM 814 O O . TYR A 1 104 ? 0.119 2.429 7.888 1.00 97.19 104 TYR A O 1
ATOM 822 N N . ASP A 1 105 ? 0.400 4.644 8.054 1.00 97.31 105 ASP A N 1
ATOM 823 C CA . ASP A 1 105 ? 1.596 4.675 7.192 1.00 97.31 105 ASP A CA 1
ATOM 824 C C . ASP A 1 105 ? 2.856 4.231 7.950 1.00 97.31 105 ASP A C 1
ATOM 826 O O . ASP A 1 105 ? 3.613 5.040 8.496 1.00 97.31 105 ASP A O 1
ATOM 830 N N . ASN A 1 106 ? 3.119 2.927 7.925 1.00 96.31 106 ASN A N 1
ATOM 831 C CA . ASN A 1 106 ? 4.260 2.252 8.533 1.00 96.31 106 ASN A CA 1
ATOM 832 C C . ASN A 1 106 ? 5.562 2.398 7.726 1.00 96.31 106 ASN A C 1
ATOM 834 O O . ASN A 1 106 ? 6.274 1.420 7.482 1.00 96.31 106 ASN A O 1
ATOM 838 N N . MET A 1 107 ? 5.893 3.615 7.287 1.00 95.88 107 MET A N 1
ATOM 839 C CA . MET A 1 107 ? 7.064 3.871 6.431 1.00 95.88 107 MET A CA 1
ATOM 840 C C . MET A 1 107 ? 8.404 3.525 7.102 1.00 95.88 107 MET A C 1
ATOM 842 O O . MET A 1 107 ? 9.384 3.271 6.401 1.00 95.88 107 MET A O 1
ATOM 846 N N . ASP A 1 108 ? 8.444 3.522 8.438 1.00 92.88 108 ASP A N 1
ATOM 847 C CA . ASP A 1 108 ? 9.618 3.247 9.275 1.00 92.88 108 ASP A CA 1
ATOM 848 C C . ASP A 1 108 ? 9.617 1.842 9.907 1.00 92.88 108 ASP A C 1
ATOM 850 O O . ASP A 1 108 ? 10.593 1.450 10.551 1.00 92.88 108 ASP A O 1
ATOM 854 N N . GLY A 1 109 ? 8.544 1.071 9.721 1.00 92.19 109 GLY A N 1
ATOM 855 C CA . GLY A 1 109 ? 8.390 -0.259 10.299 1.00 92.19 109 GLY A CA 1
ATOM 856 C C . GLY A 1 109 ? 8.065 -0.301 11.787 1.00 92.19 109 GLY A C 1
ATOM 857 O O . GLY A 1 109 ? 8.216 -1.361 12.391 1.00 92.19 109 GLY A O 1
ATOM 858 N N . LYS A 1 110 ? 7.628 0.814 12.379 1.00 92.75 110 LYS A N 1
ATOM 859 C CA . LYS A 1 110 ? 7.357 0.949 13.814 1.00 92.75 110 LYS A CA 1
ATOM 860 C C . LYS A 1 110 ? 5.879 1.154 14.150 1.00 92.75 110 LYS A C 1
ATOM 862 O O . LYS A 1 110 ? 5.574 1.774 15.166 1.00 92.75 110 LYS A O 1
ATOM 867 N N . MET A 1 111 ? 4.960 0.629 13.337 1.00 93.75 111 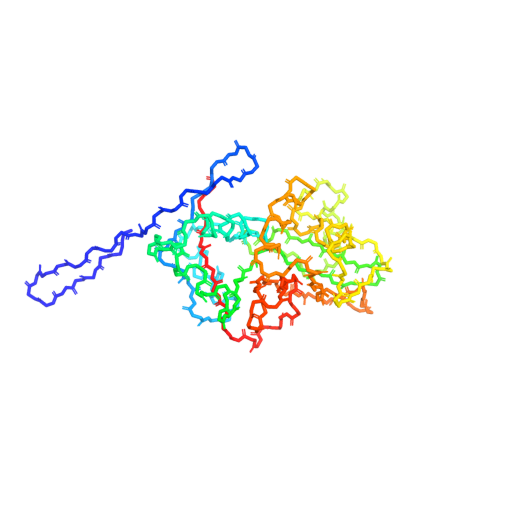MET A N 1
ATOM 868 C CA . MET A 1 111 ? 3.532 0.626 13.670 1.00 93.75 111 MET A CA 1
ATOM 869 C C . MET A 1 111 ? 3.301 0.009 15.063 1.00 93.75 111 MET A C 1
ATOM 871 O O . MET A 1 111 ? 3.706 -1.143 15.282 1.00 93.75 111 MET A O 1
ATOM 875 N N . PRO A 1 112 ? 2.642 0.736 15.986 1.00 95.38 112 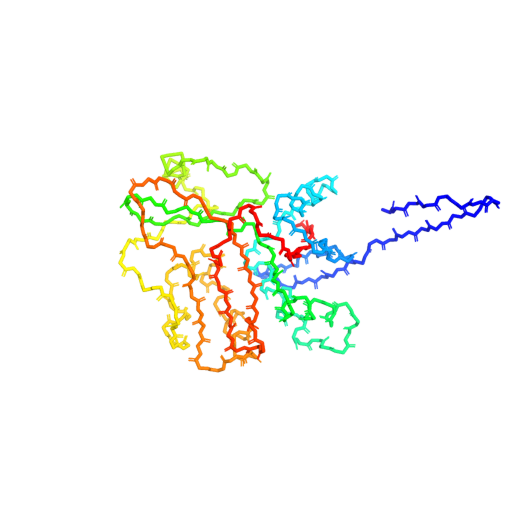PRO A N 1
ATOM 876 C CA . PRO A 1 112 ? 2.213 0.180 17.263 1.00 95.38 112 PRO A CA 1
ATOM 877 C C . PRO A 1 112 ? 1.356 -1.075 17.094 1.00 95.38 112 PRO A C 1
ATOM 879 O O . PRO A 1 112 ? 0.662 -1.243 16.091 1.00 95.38 112 PRO A O 1
ATOM 882 N N . GLN A 1 113 ? 1.402 -1.964 18.083 1.00 91.88 113 GLN A N 1
ATOM 883 C CA . GLN A 1 113 ? 0.714 -3.258 17.999 1.00 91.88 113 GLN A CA 1
ATOM 884 C C . GLN A 1 113 ? -0.736 -3.192 18.482 1.00 91.88 113 GLN A C 1
ATOM 886 O O . GLN A 1 113 ? -1.483 -4.142 18.266 1.00 91.88 113 GLN A O 1
ATOM 891 N N . THR A 1 114 ? -1.131 -2.093 19.133 1.00 96.44 114 THR A N 1
ATOM 892 C CA . THR A 1 114 ? -2.457 -1.954 19.739 1.00 96.44 114 THR A CA 1
ATOM 893 C C . THR A 1 114 ? -3.220 -0.744 19.214 1.00 96.44 114 THR A C 1
ATOM 895 O O . THR A 1 114 ? -2.642 0.310 18.926 1.00 96.44 114 THR A O 1
ATOM 898 N N . SER A 1 115 ? -4.544 -0.871 19.147 1.00 96.19 115 SER A N 1
ATOM 899 C CA . SER A 1 115 ? -5.463 0.227 18.838 1.00 96.19 115 SER A CA 1
ATOM 900 C C . SER A 1 115 ? -5.302 1.375 19.832 1.00 96.19 115 SER A C 1
ATOM 902 O O . SER A 1 115 ? -5.237 2.526 19.419 1.00 96.19 115 SER A O 1
ATOM 904 N N . ASN A 1 116 ? -5.127 1.082 21.123 1.00 97.38 116 ASN A N 1
ATOM 905 C CA . ASN A 1 116 ? -4.932 2.094 22.167 1.00 97.38 116 ASN A CA 1
ATOM 906 C C . ASN A 1 116 ? -3.735 3.022 21.902 1.00 97.38 116 ASN A C 1
ATOM 908 O O . ASN A 1 116 ? -3.815 4.227 22.140 1.00 97.38 116 ASN A O 1
ATOM 912 N N . GLU A 1 117 ? -2.609 2.482 21.434 1.00 97.88 117 GLU A N 1
ATOM 913 C CA . GLU A 1 117 ? -1.434 3.290 21.087 1.00 97.88 117 GLU A CA 1
ATOM 914 C C . GLU A 1 117 ? -1.673 4.118 19.822 1.00 97.88 117 GLU A C 1
ATOM 916 O O . GLU A 1 117 ? -1.340 5.303 19.792 1.00 97.88 117 GLU A O 1
ATOM 921 N N . LEU A 1 118 ? -2.307 3.525 18.806 1.00 97.50 118 LEU A N 1
ATOM 922 C CA . LEU A 1 118 ? -2.664 4.225 17.572 1.00 97.50 118 LEU A CA 1
ATOM 923 C C . LEU A 1 118 ? -3.675 5.355 17.824 1.00 97.50 118 LEU A C 1
ATOM 925 O O . LEU A 1 118 ? -3.519 6.443 17.277 1.00 97.50 118 LEU A O 1
ATOM 929 N N . VAL A 1 119 ? -4.667 5.145 18.691 1.00 97.19 119 VAL A N 1
ATOM 930 C CA . VAL A 1 119 ? -5.653 6.167 19.080 1.00 97.19 119 VAL A CA 1
ATOM 931 C C . VAL A 1 119 ? -4.974 7.334 19.796 1.00 97.19 119 VAL A C 1
ATOM 933 O O . VAL A 1 119 ? -5.234 8.483 19.458 1.00 97.19 119 VAL A O 1
ATOM 936 N N . LYS A 1 120 ? -4.015 7.079 20.696 1.00 97.81 120 LYS A N 1
ATOM 937 C CA . LYS A 1 120 ? -3.224 8.162 21.314 1.00 97.81 120 LYS A CA 1
ATOM 938 C C . LYS A 1 120 ? -2.456 8.986 20.279 1.00 97.81 120 LYS A C 1
ATOM 940 O O . LYS A 1 120 ? -2.345 10.202 20.419 1.00 97.81 120 LYS A O 1
ATOM 945 N N . MET A 1 121 ? -1.916 8.340 19.246 1.00 97.94 121 MET A N 1
ATOM 946 C CA . MET A 1 121 ? -1.239 9.034 18.146 1.00 97.94 121 MET A CA 1
ATOM 947 C C . MET A 1 121 ? -2.222 9.850 17.294 1.00 97.94 121 MET A C 1
ATOM 949 O O . MET A 1 121 ? -1.900 10.972 16.903 1.00 97.94 121 MET A O 1
ATOM 953 N N . LEU A 1 122 ? -3.428 9.325 17.056 1.00 96.75 122 LEU A N 1
ATOM 954 C CA . LEU A 1 122 ? -4.513 10.046 16.388 1.00 96.75 122 LEU A CA 1
ATOM 955 C C . LEU A 1 122 ? -4.921 11.303 17.175 1.00 96.75 122 LEU A C 1
ATOM 957 O O . LEU A 1 122 ? -5.014 12.381 16.590 1.00 96.75 122 LEU A O 1
ATOM 961 N N . ASP A 1 123 ? -5.085 11.196 18.496 1.00 97.31 123 ASP A N 1
ATOM 962 C CA . ASP A 1 123 ? -5.404 12.327 19.383 1.00 97.31 123 ASP A CA 1
ATOM 963 C C . ASP A 1 123 ? -4.284 13.381 19.393 1.00 97.31 123 ASP A C 1
ATOM 965 O O . ASP A 1 123 ? -4.539 14.588 19.449 1.00 97.31 123 ASP A O 1
ATOM 969 N N . ALA A 1 124 ? -3.032 12.933 19.256 1.00 97.88 124 ALA A N 1
ATOM 970 C CA . ALA A 1 124 ? -1.860 13.786 19.062 1.00 97.88 124 ALA A CA 1
ATOM 971 C C . ALA A 1 124 ? -1.738 14.362 17.635 1.00 97.88 124 ALA A C 1
ATOM 973 O O . ALA A 1 124 ? -0.771 15.066 17.339 1.00 97.88 124 ALA A O 1
ATOM 974 N N . LYS A 1 125 ? -2.722 14.110 16.761 1.00 97.69 125 LYS A N 1
ATOM 975 C CA . LYS A 1 125 ? -2.794 14.572 15.366 1.00 97.69 125 LYS A CA 1
ATOM 976 C C . LYS A 1 125 ? -1.665 14.043 14.470 1.00 97.69 125 LYS A C 1
ATOM 978 O O . LYS A 1 125 ? -1.283 14.720 13.508 1.00 97.69 125 LYS A O 1
ATOM 983 N N . ASP A 1 126 ? -1.143 12.847 14.752 1.00 97.38 126 ASP A N 1
ATOM 984 C CA . ASP A 1 126 ? -0.198 12.171 13.857 1.00 97.38 126 ASP A CA 1
ATOM 985 C C . ASP A 1 126 ? -0.889 11.844 12.523 1.00 97.38 126 ASP A C 1
ATOM 987 O O . ASP A 1 126 ? -1.814 11.037 12.457 1.00 97.38 126 ASP A O 1
ATOM 991 N N . GLN A 1 127 ? -0.421 12.474 11.444 1.00 95.50 127 GLN A N 1
ATOM 992 C CA . GLN A 1 127 ? -1.013 12.367 10.105 1.00 95.50 127 GLN A CA 1
ATOM 993 C C . GLN A 1 127 ? -0.881 10.967 9.485 1.00 95.50 127 GLN A C 1
ATOM 995 O O . GLN A 1 127 ? -1.546 10.663 8.492 1.00 95.50 127 GLN A O 1
ATOM 1000 N N . ARG A 1 128 ? -0.029 10.105 10.056 1.00 96.50 128 ARG A N 1
ATOM 1001 C CA . ARG A 1 128 ? 0.108 8.710 9.626 1.00 96.50 128 ARG A CA 1
ATOM 1002 C C . ARG A 1 128 ? -1.074 7.857 10.056 1.00 96.50 128 ARG A C 1
ATOM 1004 O O . ARG A 1 128 ? -1.244 6.794 9.478 1.00 96.50 128 ARG A O 1
ATOM 1011 N N . VAL A 1 129 ? -1.851 8.273 11.058 1.00 97.81 129 VAL A N 1
ATOM 1012 C CA . VAL A 1 129 ? -2.956 7.488 11.622 1.00 97.81 129 VAL A CA 1
ATOM 1013 C C . VAL A 1 129 ? -4.282 8.041 11.119 1.00 97.81 129 VAL A C 1
ATOM 1015 O O . VAL A 1 129 ? -4.586 9.215 11.320 1.00 97.81 129 VAL A O 1
ATOM 1018 N N . ARG A 1 130 ? -5.109 7.193 10.501 1.00 97.62 130 ARG A N 1
ATOM 1019 C CA . ARG A 1 130 ? -6.467 7.557 10.067 1.00 97.62 130 ARG A CA 1
ATOM 1020 C C . ARG A 1 130 ? -7.471 6.537 10.578 1.00 97.62 130 ARG A C 1
ATOM 1022 O O . ARG A 1 130 ? -7.325 5.344 10.324 1.00 97.62 130 ARG A O 1
ATOM 1029 N N . LEU A 1 131 ? -8.494 7.021 11.278 1.00 97.06 131 LEU A N 1
ATOM 1030 C CA . LEU A 1 131 ? -9.582 6.201 11.800 1.00 97.06 131 LEU A CA 1
ATOM 1031 C C . LEU A 1 131 ? -10.737 6.130 10.801 1.00 97.06 131 LEU A C 1
ATOM 1033 O O . LEU A 1 131 ? -11.236 7.152 10.331 1.00 97.06 131 LEU A O 1
ATOM 1037 N N . VAL A 1 132 ? -11.207 4.916 10.548 1.00 97.06 132 VAL A N 1
ATOM 1038 C CA . VAL A 1 132 ? -12.421 4.617 9.797 1.00 97.06 132 VAL A CA 1
ATOM 1039 C C . VAL A 1 132 ? -13.473 4.098 10.766 1.00 97.06 132 VAL A C 1
ATOM 1041 O O . VAL A 1 132 ? -13.264 3.113 11.475 1.00 97.06 132 VAL A O 1
ATOM 1044 N N . LYS A 1 133 ? -14.618 4.786 10.792 1.00 95.12 133 LYS A N 1
ATOM 1045 C CA . LYS A 1 133 ? -15.768 4.386 11.605 1.00 95.12 133 LYS A CA 1
ATOM 1046 C C . LYS A 1 133 ? -16.348 3.058 11.101 1.00 95.12 133 LYS A C 1
ATOM 1048 O O . LYS A 1 133 ? -16.357 2.842 9.888 1.00 95.12 133 LYS A O 1
ATOM 1053 N N . PRO A 1 134 ? -16.878 2.220 12.005 1.00 94.88 134 PRO A N 1
ATOM 1054 C CA . PRO A 1 134 ? -17.461 0.940 11.638 1.00 94.88 134 PRO A CA 1
ATOM 1055 C C . PRO A 1 134 ? -18.742 1.114 10.810 1.00 94.88 134 PRO A C 1
ATOM 1057 O O . PRO A 1 134 ? -19.378 2.174 10.825 1.00 94.88 134 PRO A O 1
ATOM 1060 N N . GLY A 1 135 ? -19.152 0.042 10.136 1.00 94.38 135 GLY A N 1
ATOM 1061 C CA . GLY A 1 135 ? -20.324 -0.023 9.267 1.00 94.38 135 GLY A CA 1
ATOM 1062 C C . GLY A 1 135 ? -20.015 0.155 7.779 1.00 94.38 135 GLY A C 1
ATOM 1063 O O . GLY A 1 135 ? -20.939 0.411 7.002 1.00 94.38 135 GLY A O 1
ATOM 1064 N N . PHE A 1 136 ? -18.751 0.041 7.357 1.00 94.19 136 PHE A N 1
ATOM 1065 C CA . PHE A 1 136 ? -18.413 0.085 5.933 1.00 94.19 136 PHE A CA 1
ATOM 1066 C C . PHE A 1 136 ? -18.606 -1.280 5.258 1.00 94.19 136 PHE A C 1
ATOM 1068 O O . PHE A 1 136 ? -18.519 -2.338 5.880 1.00 94.19 136 PHE A O 1
ATOM 1075 N N . LYS A 1 137 ? -18.893 -1.264 3.951 1.00 94.06 137 LYS A N 1
ATOM 1076 C CA . LYS A 1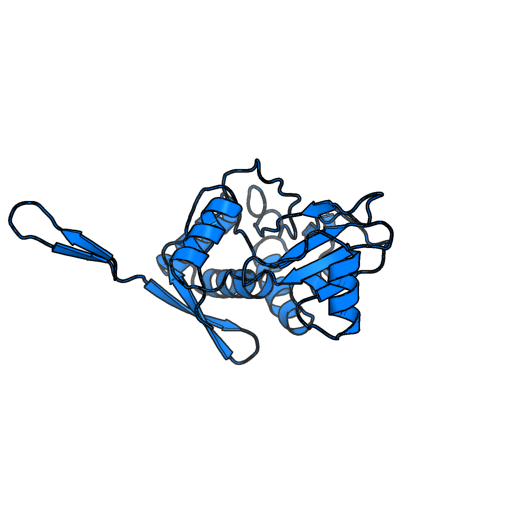 137 ? -19.064 -2.490 3.161 1.00 94.06 137 LYS A CA 1
ATOM 1077 C C . LYS A 1 137 ? -17.704 -3.068 2.788 1.00 94.06 137 LYS A C 1
ATOM 1079 O O . LYS A 1 137 ? -16.814 -2.340 2.375 1.00 94.06 137 LYS A O 1
ATOM 1084 N N . THR A 1 138 ? -17.575 -4.382 2.820 1.00 92.00 138 THR A N 1
ATOM 1085 C CA . THR A 1 138 ? -16.395 -5.078 2.299 1.00 92.00 138 THR A CA 1
ATOM 1086 C C . THR A 1 138 ? -16.761 -5.827 1.026 1.00 92.00 138 THR A C 1
ATOM 1088 O O . THR A 1 138 ? -17.937 -6.011 0.697 1.00 92.00 138 THR A O 1
ATOM 1091 N N . GLY A 1 139 ? -15.753 -6.256 0.279 1.00 92.00 139 GLY A N 1
ATOM 1092 C CA . GLY A 1 139 ? -15.957 -6.995 -0.953 1.00 92.00 139 GLY A CA 1
ATOM 1093 C C . GLY A 1 139 ? -15.972 -6.120 -2.199 1.00 92.00 139 GLY A C 1
ATOM 1094 O O . GLY A 1 139 ? -15.344 -5.062 -2.252 1.00 92.00 139 GLY A O 1
ATOM 1095 N N . TYR A 1 140 ? -16.657 -6.604 -3.236 1.00 93.19 140 TYR A N 1
ATOM 1096 C CA . TYR A 1 140 ? -16.749 -5.903 -4.512 1.00 93.19 140 TYR A CA 1
ATOM 1097 C C . TYR A 1 140 ? -17.703 -4.713 -4.422 1.00 93.19 140 TYR A C 1
ATOM 1099 O O . TYR A 1 140 ? -18.833 -4.846 -3.952 1.00 93.19 140 TYR A O 1
ATOM 1107 N N . LEU A 1 141 ? -17.261 -3.578 -4.953 1.00 94.19 141 LEU A N 1
ATOM 1108 C CA . LEU A 1 141 ? -18.007 -2.330 -4.968 1.00 94.19 141 LEU A CA 1
ATOM 1109 C C . LEU A 1 141 ? -18.029 -1.762 -6.392 1.00 94.19 141 LEU A C 1
ATOM 1111 O O . LEU A 1 141 ? -16.976 -1.715 -7.039 1.00 94.19 141 LEU A O 1
ATOM 1115 N N . PRO A 1 142 ? -19.190 -1.288 -6.884 1.00 95.31 142 PRO A N 1
ATOM 1116 C CA . PRO A 1 142 ? -19.255 -0.490 -8.103 1.00 95.31 142 PRO A CA 1
ATOM 1117 C C . PRO A 1 142 ? -18.298 0.707 -8.040 1.00 95.31 142 PRO A C 1
ATOM 1119 O O . PRO A 1 142 ? -18.077 1.259 -6.966 1.00 95.31 142 PRO A O 1
ATOM 1122 N N . MET A 1 143 ? -17.740 1.134 -9.176 1.00 94.94 143 MET A N 1
ATOM 1123 C CA . MET A 1 143 ? -16.667 2.148 -9.212 1.00 94.94 143 MET A CA 1
ATOM 1124 C C . MET A 1 143 ? -16.997 3.436 -8.432 1.00 94.94 143 MET A C 1
ATOM 1126 O O . MET A 1 143 ? -16.161 3.961 -7.705 1.00 94.94 143 MET A O 1
ATOM 1130 N N . ASN A 1 144 ? -18.231 3.928 -8.537 1.00 95.88 144 ASN A N 1
ATOM 1131 C CA . ASN A 1 144 ? -18.695 5.122 -7.825 1.00 95.88 144 ASN A CA 1
ATOM 1132 C C . ASN A 1 144 ? -18.776 4.943 -6.295 1.00 95.88 144 ASN A C 1
ATOM 1134 O O . ASN A 1 144 ? -18.625 5.928 -5.575 1.00 95.88 144 ASN A O 1
ATOM 1138 N N . GLU A 1 145 ? -19.037 3.726 -5.808 1.00 96.88 145 GLU A N 1
ATOM 1139 C CA . GLU A 1 145 ? -18.994 3.376 -4.383 1.00 96.88 145 GLU A CA 1
ATOM 1140 C C . GLU A 1 145 ? -17.549 3.124 -3.933 1.00 96.88 145 GLU A C 1
ATOM 1142 O O . GLU A 1 145 ? -17.138 3.626 -2.890 1.00 96.88 145 GLU A O 1
ATOM 1147 N N . PHE A 1 146 ? -16.758 2.413 -4.744 1.00 96.25 146 PHE A N 1
ATOM 1148 C CA . PHE A 1 146 ? -15.359 2.094 -4.460 1.00 96.25 146 PHE A CA 1
ATOM 1149 C C . PHE A 1 146 ? -14.510 3.353 -4.247 1.00 96.25 146 PHE A C 1
ATOM 1151 O O . PHE A 1 146 ? -13.818 3.460 -3.241 1.00 96.25 146 PHE A O 1
ATOM 1158 N N . LEU A 1 147 ? -14.618 4.347 -5.136 1.00 96.81 147 LEU A N 1
ATOM 1159 C CA . LEU A 1 147 ? -13.847 5.596 -5.045 1.00 96.81 147 LEU A CA 1
ATOM 1160 C C . LEU A 1 147 ? -14.249 6.497 -3.867 1.00 96.81 147 LEU A C 1
ATOM 1162 O O . LEU A 1 147 ? -13.525 7.429 -3.539 1.00 96.81 147 LEU A O 1
ATOM 1166 N N . LYS A 1 148 ? -15.396 6.231 -3.234 1.00 97.31 148 LYS A N 1
ATOM 1167 C CA . LYS A 1 148 ? -15.874 6.936 -2.032 1.00 97.31 148 LYS A CA 1
ATOM 1168 C C . LYS A 1 148 ? -15.692 6.103 -0.765 1.00 97.31 148 LYS A C 1
ATOM 1170 O O . LYS A 1 148 ? -16.190 6.479 0.295 1.00 97.31 148 LYS A O 1
ATOM 1175 N N . HIS A 1 149 ? -15.049 4.943 -0.876 1.00 97.38 149 HIS A N 1
ATOM 1176 C CA . HIS A 1 149 ? -14.952 4.008 0.225 1.00 97.38 149 HIS A CA 1
ATOM 1177 C C . HIS A 1 149 ? -14.036 4.570 1.325 1.00 97.38 149 HIS A C 1
ATOM 1179 O O . HIS A 1 149 ? -12.895 4.929 1.033 1.00 97.38 149 HIS A O 1
ATOM 1185 N N . PRO A 1 150 ? -14.463 4.610 2.601 1.00 97.25 150 PRO A N 1
ATOM 1186 C CA . PRO A 1 150 ? -13.696 5.283 3.648 1.00 97.25 150 PRO A CA 1
ATOM 1187 C C . PRO A 1 150 ? -12.342 4.616 3.919 1.00 97.25 150 PRO A C 1
ATOM 1189 O O . PRO A 1 150 ? -11.369 5.309 4.198 1.00 97.25 150 PRO A O 1
ATOM 1192 N N . VAL A 1 151 ? -12.236 3.291 3.761 1.00 96.12 151 VAL A N 1
ATOM 1193 C CA . VAL A 1 151 ? -10.936 2.600 3.833 1.00 96.12 151 VAL A CA 1
ATOM 1194 C C . VAL A 1 151 ? -10.025 2.999 2.676 1.00 96.12 151 VAL A C 1
ATOM 1196 O O . VAL A 1 151 ? -8.835 3.185 2.896 1.00 96.12 151 VAL A O 1
ATOM 1199 N N . LEU A 1 152 ? -10.559 3.185 1.462 1.00 96.69 152 LEU A N 1
ATOM 1200 C CA . LEU A 1 152 ? -9.741 3.646 0.341 1.00 96.69 152 LEU A CA 1
ATOM 1201 C C . LEU A 1 152 ? -9.155 5.020 0.659 1.00 96.69 152 LEU A C 1
ATOM 1203 O O . LEU A 1 152 ? -7.940 5.187 0.596 1.00 96.69 152 LEU A O 1
ATOM 1207 N N . THR A 1 153 ? -9.998 5.960 1.085 1.00 97.38 153 THR A N 1
ATOM 1208 C CA . THR A 1 153 ? -9.555 7.293 1.501 1.00 97.38 153 THR A CA 1
ATOM 1209 C C . THR A 1 153 ? -8.541 7.229 2.644 1.00 97.38 153 THR A C 1
ATOM 1211 O O . THR A 1 153 ? -7.536 7.928 2.598 1.00 97.38 153 THR A O 1
ATOM 1214 N N . ALA A 1 154 ? -8.737 6.362 3.641 1.00 97.12 154 ALA A N 1
ATOM 1215 C CA . ALA A 1 154 ? -7.791 6.206 4.747 1.00 97.12 154 ALA A CA 1
ATOM 1216 C C . ALA A 1 154 ? -6.433 5.623 4.314 1.00 97.12 154 ALA A C 1
ATOM 1218 O O . ALA A 1 154 ? -5.418 5.905 4.951 1.00 97.12 154 ALA A O 1
ATOM 1219 N N . HIS A 1 155 ? -6.405 4.823 3.246 1.00 96.69 155 HIS A N 1
ATOM 1220 C CA . HIS A 1 155 ? -5.184 4.228 2.700 1.00 96.69 155 HIS A CA 1
ATOM 1221 C C . HIS A 1 155 ? -4.416 5.155 1.758 1.00 96.69 155 HIS A C 1
ATOM 1223 O O . HIS A 1 155 ? -3.193 5.058 1.668 1.00 96.69 155 HIS A O 1
ATOM 1229 N N . VAL A 1 156 ? -5.120 6.013 1.015 1.00 96.81 156 VAL A N 1
ATOM 1230 C CA . VAL A 1 156 ? -4.504 6.791 -0.072 1.00 96.81 156 VAL A CA 1
ATOM 1231 C C . VAL A 1 156 ? -4.559 8.305 0.116 1.00 96.81 156 VAL A C 1
ATOM 1233 O O . VAL A 1 156 ? -3.734 8.999 -0.466 1.00 96.81 156 VAL A O 1
ATOM 1236 N N . GLY A 1 157 ? -5.477 8.823 0.930 1.00 97.00 157 GLY A N 1
ATOM 1237 C CA . GLY A 1 157 ? -5.814 10.248 0.991 1.00 97.00 157 GLY A CA 1
ATOM 1238 C C . GLY A 1 157 ? -6.800 10.668 -0.105 1.00 97.00 157 GLY A C 1
ATOM 1239 O O . GLY A 1 157 ? -6.891 10.041 -1.164 1.00 97.00 157 GLY A O 1
ATOM 1240 N N . GLU A 1 158 ? -7.561 11.737 0.142 1.00 97.00 158 GLU A N 1
ATOM 1241 C CA . GLU A 1 158 ? -8.563 12.251 -0.808 1.00 97.00 158 GLU A CA 1
ATOM 1242 C C . GLU A 1 158 ? -7.912 12.753 -2.104 1.00 97.00 158 GLU A C 1
ATOM 1244 O O . GLU A 1 158 ? -8.434 12.557 -3.203 1.00 97.00 158 GLU A O 1
ATOM 1249 N N . GLU A 1 159 ? -6.720 13.334 -1.989 1.00 97.56 159 GLU A N 1
ATOM 1250 C CA . GLU A 1 159 ? -5.947 13.897 -3.093 1.00 97.56 159 GLU A CA 1
ATOM 1251 C C . GLU A 1 159 ? -5.489 12.829 -4.096 1.00 97.56 159 GLU A C 1
ATOM 1253 O O . GLU A 1 159 ? -5.205 13.134 -5.255 1.00 97.56 159 GLU A O 1
ATOM 1258 N N . MET A 1 160 ? -5.437 11.565 -3.666 1.00 97.69 160 MET A N 1
ATOM 1259 C CA . MET A 1 160 ? -4.994 10.435 -4.481 1.00 97.69 160 MET A CA 1
ATOM 1260 C C . MET A 1 160 ? -6.140 9.698 -5.175 1.00 97.69 160 MET A C 1
ATOM 1262 O O . MET A 1 160 ? -5.881 8.875 -6.056 1.00 97.69 160 MET A O 1
ATOM 1266 N N . ILE A 1 161 ? -7.402 10.008 -4.861 1.00 97.81 161 ILE A N 1
ATOM 1267 C CA . ILE A 1 161 ? -8.570 9.377 -5.497 1.00 97.81 161 ILE A CA 1
ATOM 1268 C C . ILE A 1 161 ? -8.545 9.482 -7.035 1.00 97.81 161 ILE A C 1
ATOM 1270 O O . ILE A 1 161 ? -8.821 8.471 -7.685 1.00 97.81 161 ILE A O 1
ATOM 1274 N N . PRO A 1 162 ? -8.138 10.604 -7.668 1.00 97.19 162 PRO A N 1
ATOM 1275 C CA . PRO A 1 162 ? -8.017 10.667 -9.127 1.00 97.19 162 PRO A CA 1
ATOM 1276 C C . PRO A 1 162 ? -6.972 9.703 -9.715 1.00 97.19 162 PRO A C 1
ATOM 1278 O O . PRO A 1 162 ? -7.138 9.232 -10.839 1.00 97.19 162 PRO A O 1
ATOM 1281 N N . ILE A 1 163 ? -5.890 9.409 -8.983 1.00 97.06 163 ILE A N 1
ATOM 1282 C CA . ILE A 1 163 ? -4.886 8.407 -9.385 1.00 97.06 163 ILE A CA 1
ATOM 1283 C C . ILE A 1 163 ? -5.481 7.005 -9.253 1.00 97.06 163 ILE A C 1
ATOM 1285 O O . ILE A 1 163 ? -5.410 6.223 -10.200 1.00 97.06 163 ILE A O 1
ATOM 1289 N N . VAL A 1 164 ? -6.139 6.713 -8.125 1.00 96.69 164 VAL A N 1
ATOM 1290 C CA . VAL A 1 164 ? -6.837 5.434 -7.911 1.00 96.69 164 VAL A CA 1
ATOM 1291 C C . VAL A 1 164 ? -7.851 5.183 -9.026 1.00 96.69 164 VAL A C 1
ATOM 1293 O O . VAL A 1 164 ? -7.892 4.089 -9.579 1.00 96.69 164 VAL A O 1
ATOM 1296 N N . GLU A 1 165 ? -8.648 6.190 -9.390 1.00 96.19 165 GLU A N 1
ATOM 1297 C CA . GLU A 1 165 ? -9.643 6.087 -10.457 1.00 96.19 165 GLU A CA 1
ATOM 1298 C C . GLU A 1 165 ? -9.006 5.744 -11.806 1.00 96.19 165 GLU A C 1
ATOM 1300 O O . GLU A 1 165 ? -9.519 4.872 -12.513 1.00 96.19 165 GLU A O 1
ATOM 1305 N N . ARG A 1 166 ? -7.890 6.391 -12.170 1.00 95.38 166 ARG A N 1
ATOM 1306 C CA . ARG A 1 166 ? -7.170 6.071 -13.411 1.00 95.38 166 ARG A CA 1
ATOM 1307 C C . ARG A 1 166 ? -6.660 4.639 -13.404 1.00 95.38 166 ARG A C 1
ATOM 1309 O O . ARG A 1 166 ? -6.946 3.910 -14.352 1.00 95.38 166 ARG A O 1
ATOM 1316 N N . VAL A 1 167 ? -5.975 4.228 -12.335 1.00 95.06 167 VAL A N 1
ATOM 1317 C CA . VAL A 1 167 ? -5.465 2.857 -12.190 1.00 95.06 167 VAL A CA 1
ATOM 1318 C C . VAL A 1 167 ? -6.617 1.859 -12.285 1.00 95.06 167 VAL A C 1
ATOM 1320 O O . VAL A 1 167 ? -6.585 0.954 -13.114 1.00 95.06 167 VAL A O 1
ATOM 1323 N N . ALA A 1 168 ? -7.680 2.054 -11.505 1.00 93.38 168 ALA A N 1
ATOM 1324 C CA . ALA A 1 168 ? -8.809 1.138 -11.463 1.00 93.38 168 ALA A CA 1
ATOM 1325 C C . ALA A 1 168 ? -9.525 1.037 -12.821 1.00 93.38 168 ALA A C 1
ATOM 1327 O O . ALA A 1 168 ? -9.808 -0.072 -13.265 1.00 93.38 168 ALA A O 1
ATOM 1328 N N . LYS A 1 169 ? -9.752 2.153 -13.532 1.00 92.12 169 LYS A N 1
ATOM 1329 C CA . LYS A 1 169 ? -10.389 2.150 -14.864 1.00 92.12 169 LYS A CA 1
ATOM 1330 C C . LYS A 1 169 ? -9.565 1.444 -15.942 1.00 92.12 169 LYS A C 1
ATOM 1332 O O . LYS A 1 169 ? -10.166 0.895 -16.863 1.00 92.12 169 LYS A O 1
ATOM 1337 N N . GLN A 1 170 ? -8.234 1.459 -15.842 1.00 90.69 170 GLN A N 1
ATOM 1338 C CA . GLN A 1 170 ? -7.357 0.723 -16.766 1.00 90.69 170 GLN A CA 1
ATOM 1339 C C . GLN A 1 170 ? -7.448 -0.797 -16.574 1.00 90.69 170 GLN A C 1
ATOM 1341 O O . GLN A 1 170 ? -7.186 -1.545 -17.511 1.00 90.69 170 GLN A O 1
ATOM 1346 N N . LEU A 1 171 ? -7.839 -1.248 -15.379 1.00 85.62 171 LEU A N 1
ATOM 1347 C CA . LEU A 1 171 ? -8.036 -2.662 -15.061 1.00 85.62 171 LEU A CA 1
ATOM 1348 C C . LEU A 1 171 ? -9.484 -3.085 -15.326 1.00 85.62 171 LEU A C 1
ATOM 1350 O O . LEU A 1 171 ? -9.771 -3.912 -16.185 1.00 85.62 171 LEU A O 1
ATOM 1354 N N . ASN A 1 172 ? -10.421 -2.457 -14.614 1.00 83.19 172 ASN A N 1
ATOM 1355 C CA . ASN A 1 172 ? -11.844 -2.713 -14.726 1.00 83.19 172 ASN A CA 1
ATOM 1356 C C . ASN A 1 172 ? -12.659 -1.440 -14.488 1.00 83.19 172 ASN A C 1
ATOM 1358 O O . ASN A 1 172 ? -12.708 -0.879 -13.397 1.00 83.19 172 ASN A O 1
ATOM 1362 N N . LYS A 1 173 ? -13.418 -1.046 -15.509 1.00 83.50 173 LYS A N 1
ATOM 1363 C CA . LYS A 1 173 ? -14.340 0.094 -15.456 1.00 83.50 173 LYS A CA 1
ATOM 1364 C C . LYS A 1 173 ? -15.534 -0.085 -14.505 1.00 83.50 173 LYS A C 1
ATOM 1366 O O . LYS A 1 173 ? -16.196 0.898 -14.188 1.00 83.50 173 LYS A O 1
ATOM 1371 N N . ASN A 1 174 ? -15.836 -1.312 -14.078 1.00 87.62 174 ASN A N 1
ATOM 1372 C CA . ASN A 1 174 ? -17.053 -1.633 -13.331 1.00 87.62 174 ASN A CA 1
ATOM 1373 C C . ASN A 1 174 ? -16.896 -1.472 -11.811 1.00 87.62 174 ASN A C 1
ATOM 1375 O O . ASN A 1 174 ? -17.898 -1.218 -11.142 1.00 87.62 174 ASN A O 1
ATOM 1379 N N . GLY A 1 175 ? -15.687 -1.600 -11.252 1.00 91.44 175 GLY A N 1
ATOM 1380 C CA . GLY A 1 175 ? -15.506 -1.525 -9.802 1.00 91.44 175 GLY A CA 1
ATOM 1381 C C . GLY A 1 175 ? -14.166 -2.018 -9.266 1.00 91.44 175 GLY A C 1
ATOM 1382 O O . GLY A 1 175 ? -13.279 -2.420 -10.018 1.00 91.44 175 GLY A O 1
ATOM 1383 N N . GLY A 1 176 ? -14.056 -1.992 -7.939 1.00 93.25 176 GLY A N 1
ATOM 1384 C CA . GLY A 1 176 ? -12.900 -2.445 -7.164 1.00 93.25 176 GLY A CA 1
ATOM 1385 C C . GLY A 1 176 ? -13.322 -3.380 -6.032 1.00 93.25 176 GLY A C 1
ATOM 1386 O O . GLY A 1 176 ? -14.507 -3.683 -5.873 1.00 93.25 176 GLY A O 1
ATOM 1387 N N . TYR A 1 177 ? -12.361 -3.868 -5.254 1.00 92.94 177 TYR A N 1
ATOM 1388 C CA . TYR A 1 177 ? -12.634 -4.732 -4.106 1.00 92.94 177 TYR A CA 1
ATOM 1389 C C . TYR A 1 177 ? -11.849 -4.271 -2.883 1.00 92.94 177 TYR A C 1
ATOM 1391 O O . TYR A 1 177 ? -10.653 -4.002 -2.976 1.00 92.94 177 TYR A O 1
ATOM 1399 N N . VAL A 1 178 ? -12.523 -4.218 -1.736 1.00 93.19 178 VAL A N 1
ATOM 1400 C CA . VAL A 1 178 ? -11.922 -3.868 -0.445 1.00 93.19 178 VAL A CA 1
ATOM 1401 C C . VAL A 1 178 ? -11.929 -5.094 0.459 1.00 93.19 178 VAL A C 1
ATOM 1403 O O . VAL A 1 178 ? -12.986 -5.663 0.735 1.00 93.19 178 VAL A O 1
ATOM 1406 N N . PHE A 1 179 ? -10.747 -5.502 0.910 1.00 90.25 179 PHE A N 1
ATOM 1407 C CA . PHE A 1 179 ? -10.557 -6.680 1.759 1.00 90.25 179 PHE A CA 1
ATOM 1408 C C . PHE A 1 179 ? -10.572 -6.385 3.263 1.00 90.25 179 PHE A C 1
ATOM 1410 O O . PHE A 1 179 ? -10.693 -7.325 4.045 1.00 90.25 179 PHE A O 1
ATOM 1417 N N . ALA A 1 180 ? -10.482 -5.113 3.655 1.00 88.12 180 ALA A N 1
ATOM 1418 C CA . ALA A 1 180 ? -10.450 -4.675 5.046 1.00 88.12 180 ALA A CA 1
ATOM 1419 C C . ALA A 1 180 ? -11.540 -5.315 5.916 1.00 88.12 180 ALA A C 1
ATOM 1421 O O . ALA A 1 180 ? -12.639 -5.617 5.452 1.00 88.12 180 ALA A O 1
ATOM 1422 N N . VAL A 1 181 ? -11.247 -5.474 7.204 1.00 89.00 181 VAL A N 1
ATOM 1423 C CA . VAL A 1 181 ? -12.202 -5.986 8.190 1.00 89.00 181 VAL A CA 1
ATOM 1424 C C . VAL A 1 181 ? -12.823 -4.796 8.927 1.00 89.00 181 VAL A C 1
ATOM 1426 O O . VAL A 1 181 ? -12.099 -4.012 9.536 1.00 89.00 181 VAL A O 1
ATOM 1429 N N . ASP A 1 182 ? -14.154 -4.669 8.864 1.00 89.19 182 ASP A N 1
ATOM 1430 C CA . ASP A 1 182 ? -14.919 -3.544 9.440 1.00 89.19 182 ASP A CA 1
ATOM 1431 C C . ASP A 1 182 ? -14.563 -3.260 10.904 1.00 89.19 182 ASP A C 1
ATOM 1433 O O . ASP A 1 182 ? -14.221 -2.141 11.281 1.00 89.19 182 ASP A O 1
ATOM 1437 N N . LYS A 1 183 ? -14.594 -4.318 11.713 1.00 89.00 183 LYS A N 1
ATOM 1438 C CA . LYS A 1 183 ? -14.195 -4.326 13.117 1.00 89.00 183 LYS A CA 1
ATOM 1439 C C . LYS A 1 183 ? -13.870 -5.747 13.556 1.00 89.00 183 LYS A C 1
ATOM 1441 O O . LYS A 1 183 ? -14.295 -6.713 12.918 1.00 89.00 183 LYS A O 1
ATOM 1446 N N . SER A 1 184 ? -13.169 -5.880 14.669 1.00 89.44 184 SER A N 1
ATOM 1447 C CA . SER A 1 184 ? -12.863 -7.173 15.287 1.00 89.44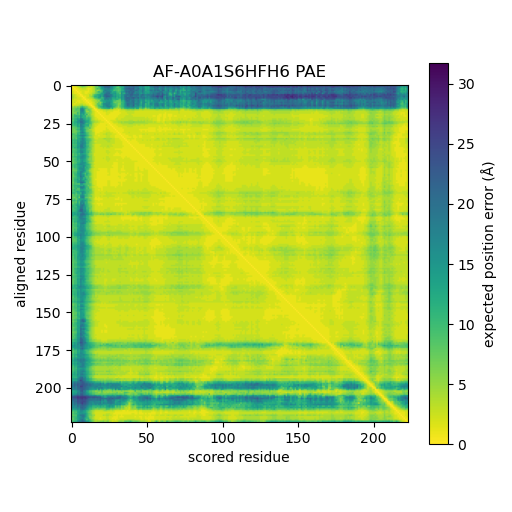 184 SER A CA 1
ATOM 1448 C C . SER A 1 184 ? -12.975 -7.084 16.803 1.00 89.44 184 SER A C 1
ATOM 1450 O O . SER A 1 184 ? -12.778 -6.023 17.382 1.00 89.44 184 SER A O 1
ATOM 1452 N N . GLU A 1 185 ? -13.306 -8.200 17.458 1.00 91.62 185 GLU A N 1
ATOM 1453 C CA . GLU A 1 185 ? -13.429 -8.249 18.926 1.00 91.62 185 GLU A CA 1
ATOM 1454 C C . GLU A 1 185 ? -12.101 -7.955 19.635 1.00 91.62 185 GLU A C 1
ATOM 1456 O O . GLU A 1 185 ? -12.087 -7.404 20.732 1.00 91.62 185 GLU A O 1
ATOM 1461 N N . SER A 1 186 ? -10.985 -8.288 18.985 1.00 93.25 186 SER A N 1
ATOM 1462 C CA . SER A 1 186 ? -9.627 -7.984 19.425 1.00 93.25 186 SER A CA 1
ATOM 1463 C C . SER A 1 186 ? -8.867 -7.215 18.351 1.00 93.25 186 SER A C 1
ATOM 1465 O O . SER A 1 186 ? -9.167 -7.345 17.159 1.00 93.25 186 SER A O 1
ATOM 1467 N N . ASP A 1 187 ? -7.833 -6.484 18.762 1.00 94.38 187 ASP A N 1
ATOM 1468 C CA . ASP A 1 187 ? -6.891 -5.841 17.846 1.00 94.38 187 ASP A CA 1
ATOM 1469 C C . ASP A 1 187 ? -6.340 -6.867 16.849 1.00 94.38 187 ASP A C 1
ATOM 1471 O O . ASP A 1 187 ? -5.709 -7.858 17.219 1.00 94.38 187 ASP A O 1
ATOM 1475 N N . THR A 1 188 ? -6.627 -6.649 15.569 1.00 91.88 188 THR A N 1
ATOM 1476 C CA . THR A 1 188 ? -6.239 -7.537 14.477 1.00 91.88 188 THR A CA 1
ATOM 1477 C C . THR A 1 188 ? -5.511 -6.727 13.423 1.00 91.88 188 THR A C 1
ATOM 1479 O O . THR A 1 188 ? -6.122 -6.075 12.574 1.00 91.88 188 THR A O 1
ATOM 1482 N N . LYS A 1 189 ? -4.183 -6.798 13.467 1.00 90.38 189 LYS A N 1
ATOM 1483 C CA . LYS A 1 189 ? -3.317 -6.190 12.464 1.00 90.38 189 LYS A CA 1
ATOM 1484 C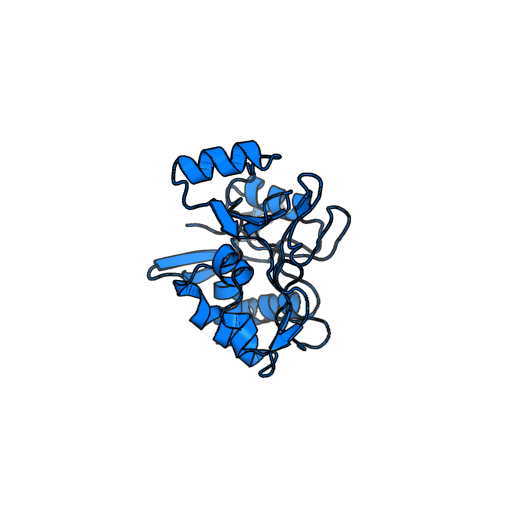 C . LYS A 1 189 ? -3.404 -6.941 11.132 1.00 90.38 189 LYS A C 1
ATOM 1486 O O . LYS A 1 189 ? -3.475 -8.172 11.110 1.00 90.38 189 LYS A O 1
ATOM 1491 N N . LYS A 1 190 ? -3.380 -6.196 10.030 1.00 87.06 190 LYS A N 1
ATOM 1492 C CA . LYS A 1 190 ? -3.367 -6.686 8.652 1.00 87.06 190 LYS A CA 1
ATOM 1493 C C . LYS A 1 190 ? -2.278 -5.981 7.857 1.00 87.06 190 LYS A C 1
ATOM 1495 O O . LYS A 1 190 ? -2.100 -4.769 7.953 1.00 87.06 190 LYS A O 1
ATOM 1500 N N . LEU A 1 191 ? -1.552 -6.775 7.083 1.00 89.94 191 LEU A N 1
ATOM 1501 C CA . LEU A 1 191 ? -0.599 -6.279 6.106 1.00 89.94 191 LEU A CA 1
ATOM 1502 C C . LEU A 1 191 ? -1.333 -5.996 4.805 1.00 89.94 191 LEU A C 1
ATOM 1504 O O . LEU A 1 191 ? -2.239 -6.743 4.440 1.00 89.94 191 LEU A O 1
ATOM 1508 N N . SER A 1 192 ? -0.898 -4.968 4.089 1.00 89.50 192 SER A N 1
ATOM 1509 C CA . SER A 1 192 ? -1.651 -4.450 2.953 1.00 89.50 192 SER A CA 1
ATOM 1510 C C . SER A 1 192 ? -0.839 -4.550 1.667 1.00 89.50 192 SER A C 1
ATOM 1512 O O . SER A 1 192 ? 0.370 -4.294 1.627 1.00 89.50 192 SER A O 1
ATOM 1514 N N . ALA A 1 193 ? -1.522 -4.910 0.588 1.00 92.38 193 ALA A N 1
ATOM 1515 C CA . ALA A 1 193 ? -0.977 -4.919 -0.760 1.00 92.38 193 ALA A CA 1
ATOM 1516 C C . ALA A 1 193 ? -2.025 -4.411 -1.753 1.00 92.38 193 ALA A C 1
ATOM 1518 O O . ALA A 1 193 ? -3.219 -4.359 -1.435 1.00 92.38 193 ALA A O 1
ATOM 1519 N N . VAL A 1 194 ? -1.561 -4.075 -2.955 1.00 92.81 194 VAL A N 1
ATOM 1520 C CA . VAL A 1 194 ? -2.409 -3.762 -4.108 1.00 92.81 194 VAL A CA 1
ATOM 1521 C C . VAL A 1 194 ? -2.084 -4.678 -5.280 1.00 92.81 194 VAL A C 1
ATOM 1523 O O . VAL A 1 194 ? -0.917 -4.969 -5.546 1.00 92.81 194 VAL A O 1
ATOM 1526 N N . ASP A 1 195 ? -3.114 -5.103 -6.003 1.00 89.56 195 ASP A N 1
ATOM 1527 C CA . ASP A 1 195 ? -2.981 -5.870 -7.244 1.00 89.56 195 ASP A CA 1
ATOM 1528 C C . ASP A 1 195 ? -4.170 -5.641 -8.187 1.00 89.56 195 ASP A C 1
ATOM 1530 O O . ASP A 1 195 ? -5.154 -4.987 -7.819 1.00 89.56 195 ASP A O 1
ATOM 1534 N N . SER A 1 196 ? -4.073 -6.149 -9.419 1.00 84.88 196 SER A N 1
ATOM 1535 C CA . SER A 1 196 ? -5.162 -6.089 -10.404 1.00 84.88 196 SER A CA 1
ATOM 1536 C C . SER A 1 196 ? -6.131 -7.279 -10.368 1.00 84.88 196 SER A C 1
ATOM 1538 O O . SER A 1 196 ? -7.040 -7.389 -11.203 1.00 84.88 196 SER A O 1
ATOM 1540 N N . GLY A 1 197 ? -5.963 -8.174 -9.398 1.00 73.06 197 GLY A N 1
ATOM 1541 C CA . GLY A 1 197 ? -6.622 -9.460 -9.311 1.00 73.06 197 GLY A CA 1
ATOM 1542 C C . GLY A 1 197 ? -6.231 -10.407 -10.444 1.00 73.06 197 GLY A C 1
ATOM 1543 O O . GLY A 1 197 ? -5.597 -10.051 -11.437 1.00 73.06 197 GLY A O 1
ATOM 1544 N N . ARG A 1 198 ? -6.667 -11.664 -10.332 1.00 64.06 198 ARG A N 1
ATOM 1545 C CA . ARG A 1 198 ? -6.456 -12.645 -11.402 1.00 64.06 198 ARG A CA 1
ATOM 1546 C C . ARG A 1 198 ? -7.108 -12.141 -12.699 1.00 64.06 198 ARG A C 1
ATOM 1548 O O . ARG A 1 198 ? -8.318 -11.926 -12.706 1.00 64.06 198 ARG A O 1
ATOM 1555 N N . TYR A 1 199 ? -6.325 -12.019 -13.774 1.00 59.06 199 TYR A N 1
ATOM 1556 C CA . TYR A 1 199 ? -6.749 -11.542 -15.104 1.00 59.06 199 TYR A CA 1
ATOM 1557 C C . TYR A 1 199 ? -7.185 -10.067 -15.180 1.00 59.06 199 TYR A C 1
ATOM 1559 O O . TYR A 1 199 ? -8.076 -9.746 -15.963 1.00 59.06 199 TYR A O 1
ATOM 1567 N N . ASP A 1 200 ? -6.582 -9.174 -14.391 1.00 69.69 200 ASP A N 1
ATOM 1568 C CA . ASP A 1 200 ? -6.850 -7.724 -14.445 1.00 69.69 200 ASP A CA 1
ATOM 1569 C C . ASP A 1 200 ? -8.306 -7.343 -14.137 1.00 69.69 200 ASP A C 1
ATOM 1571 O O . ASP A 1 200 ? -8.816 -6.311 -14.569 1.00 69.69 200 ASP A O 1
ATOM 1575 N N . VAL A 1 201 ? -9.011 -8.187 -13.386 1.00 72.31 201 VAL A N 1
ATOM 1576 C CA . VAL A 1 201 ? -10.458 -8.057 -13.228 1.00 72.31 201 VAL A CA 1
ATOM 1577 C C . VAL A 1 201 ? -10.837 -6.905 -12.299 1.00 72.31 201 VAL A C 1
ATOM 1579 O O . VAL A 1 201 ? -11.997 -6.516 -12.321 1.00 72.31 201 VAL A O 1
ATOM 1582 N N . ARG A 1 202 ? -9.954 -6.365 -11.446 1.00 78.25 202 ARG A N 1
ATOM 1583 C CA . ARG A 1 202 ? -10.294 -5.267 -10.507 1.00 78.25 202 ARG A CA 1
ATOM 1584 C C . ARG A 1 202 ? -9.088 -4.828 -9.687 1.00 78.25 202 ARG A C 1
ATOM 1586 O O . ARG A 1 202 ? -8.270 -5.657 -9.326 1.00 78.25 202 ARG A O 1
ATOM 1593 N N . LEU A 1 203 ? -9.056 -3.564 -9.273 1.00 83.62 203 LEU A N 1
ATOM 1594 C CA . LEU A 1 203 ? -8.121 -3.137 -8.233 1.00 83.62 203 LEU A CA 1
ATOM 1595 C C . LEU A 1 203 ? -8.514 -3.770 -6.887 1.00 83.62 203 LEU A C 1
ATOM 1597 O O . LEU A 1 203 ? -9.633 -3.552 -6.405 1.00 83.62 203 LEU A O 1
ATOM 1601 N N . LEU A 1 204 ? -7.604 -4.547 -6.303 1.00 82.12 204 LEU A N 1
ATOM 1602 C CA . LEU A 1 204 ? -7.716 -5.078 -4.947 1.00 82.12 204 LEU A CA 1
ATOM 1603 C C . LEU A 1 204 ? -6.994 -4.136 -3.977 1.00 82.12 204 LEU A C 1
ATOM 1605 O O . LEU A 1 204 ? -5.828 -3.803 -4.185 1.00 82.12 204 LEU A O 1
ATOM 1609 N N . LEU A 1 205 ? -7.696 -3.699 -2.930 1.00 83.19 205 LEU A N 1
ATOM 1610 C CA . LEU A 1 205 ? -7.159 -2.844 -1.872 1.00 83.19 205 LEU A CA 1
ATOM 1611 C C . LEU A 1 205 ? -7.158 -3.584 -0.535 1.00 83.19 205 LEU A C 1
ATOM 1613 O O . LEU A 1 205 ? -8.158 -4.214 -0.175 1.00 83.19 205 LEU A O 1
ATOM 1617 N N . ASP A 1 206 ? -6.067 -3.402 0.213 1.00 73.75 206 ASP A N 1
ATOM 1618 C CA . ASP A 1 206 ? -5.926 -3.851 1.599 1.00 73.75 206 ASP A CA 1
ATOM 1619 C C . ASP A 1 206 ? -6.163 -5.354 1.742 1.00 73.75 206 ASP A C 1
ATOM 1621 O O . ASP A 1 206 ? -6.900 -5.804 2.620 1.00 73.75 206 ASP A O 1
ATOM 1625 N N . GLY A 1 207 ? -5.606 -6.130 0.800 1.00 61.19 207 GLY A N 1
ATOM 1626 C CA . GLY A 1 207 ? -5.746 -7.583 0.805 1.00 61.19 207 GLY A CA 1
ATOM 1627 C C . GLY A 1 207 ? -5.464 -8.127 2.200 1.00 61.19 207 GLY A C 1
ATOM 1628 O O . GLY A 1 207 ? -4.509 -7.704 2.841 1.00 61.19 207 GLY A O 1
ATOM 1629 N N . VAL A 1 208 ? -6.328 -9.005 2.714 1.00 58.44 208 VAL A N 1
ATOM 1630 C CA . VAL A 1 208 ? -6.149 -9.594 4.046 1.00 58.44 208 VAL A CA 1
ATOM 1631 C C . VAL A 1 208 ? -4.950 -10.531 3.982 1.00 58.44 208 VAL A C 1
ATOM 1633 O O . VAL A 1 208 ? -5.110 -11.743 3.825 1.00 58.44 208 VAL A O 1
ATOM 1636 N N . PHE A 1 209 ? -3.743 -9.979 4.073 1.00 63.25 209 PHE A N 1
ATOM 1637 C CA . PHE A 1 209 ? -2.535 -10.771 4.033 1.00 63.25 209 PHE A CA 1
ATOM 1638 C C . PHE A 1 209 ? -2.073 -11.072 5.455 1.00 63.25 209 PHE A C 1
ATOM 1640 O O . PHE A 1 209 ? -1.845 -10.172 6.264 1.00 6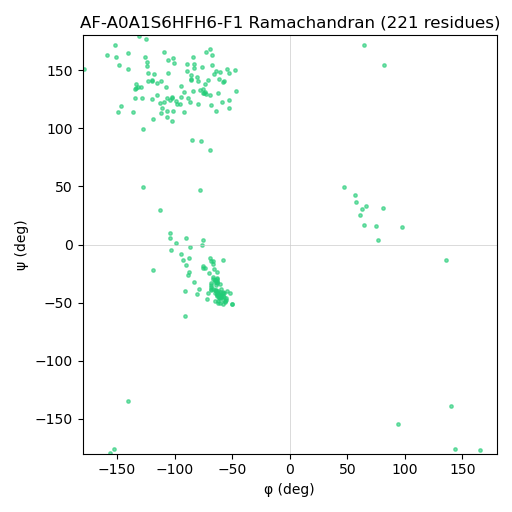3.25 209 PHE A O 1
ATOM 1647 N N . GLY A 1 210 ? -1.986 -12.364 5.772 1.00 59.03 210 GLY A N 1
ATOM 1648 C CA . GLY A 1 210 ? -1.243 -12.829 6.938 1.00 59.03 210 GLY A CA 1
ATOM 1649 C C . GLY A 1 210 ? 0.238 -12.978 6.602 1.00 59.03 210 GLY A C 1
ATOM 1650 O O . GLY A 1 210 ? 0.598 -13.144 5.434 1.00 59.03 210 GLY A O 1
ATOM 1651 N N . ASP A 1 211 ? 1.083 -13.012 7.632 1.00 61.56 211 ASP A N 1
ATOM 1652 C CA . ASP A 1 211 ? 2.543 -13.171 7.510 1.00 61.56 211 ASP A CA 1
ATOM 1653 C C . ASP A 1 211 ? 2.969 -14.454 6.771 1.00 61.56 211 ASP A C 1
ATOM 1655 O O . ASP A 1 211 ? 4.122 -14.603 6.383 1.00 61.56 211 ASP A O 1
ATOM 1659 N N . SER A 1 212 ? 2.046 -15.397 6.559 1.00 65.00 212 SER A N 1
ATOM 1660 C CA . SER A 1 212 ? 2.275 -16.666 5.868 1.00 65.00 212 SER A CA 1
ATOM 1661 C C . SER A 1 212 ? 2.117 -16.607 4.344 1.00 65.00 212 SER A C 1
ATOM 1663 O O . SER A 1 212 ? 2.367 -17.616 3.677 1.00 65.00 212 SER A O 1
ATOM 1665 N N . LEU A 1 213 ? 1.743 -15.462 3.764 1.00 72.25 213 LEU A N 1
ATOM 1666 C CA . LEU A 1 213 ? 1.554 -15.333 2.318 1.00 72.25 213 LEU A CA 1
ATOM 1667 C C . LEU A 1 213 ? 2.836 -14.857 1.623 1.00 72.25 213 LEU A C 1
ATOM 1669 O O . LEU A 1 213 ? 3.293 -13.730 1.814 1.00 72.25 213 LEU A O 1
ATOM 1673 N N . ARG A 1 214 ? 3.409 -15.738 0.793 1.00 78.12 214 ARG A N 1
ATOM 1674 C CA . ARG A 1 214 ? 4.507 -15.415 -0.133 1.00 78.12 214 ARG A CA 1
ATOM 1675 C C . ARG A 1 214 ? 3.947 -14.957 -1.473 1.00 78.12 214 ARG A C 1
ATOM 1677 O O . ARG A 1 214 ? 2.935 -15.487 -1.921 1.00 78.12 214 ARG A O 1
ATOM 1684 N N . GLY A 1 215 ? 4.679 -14.077 -2.151 1.00 86.00 215 GLY A N 1
ATOM 1685 C CA . GLY A 1 215 ? 4.392 -13.718 -3.545 1.00 86.00 215 GLY A CA 1
ATOM 1686 C C . GLY A 1 215 ? 4.470 -12.227 -3.836 1.00 86.00 215 GLY A C 1
ATOM 1687 O O . GLY A 1 215 ? 4.524 -11.843 -5.000 1.00 86.00 215 GLY A O 1
ATOM 1688 N N . GLY A 1 216 ? 4.503 -11.389 -2.800 1.00 91.56 216 GLY A N 1
ATOM 1689 C CA . GLY A 1 216 ? 4.473 -9.947 -2.981 1.00 91.56 216 GLY A CA 1
ATOM 1690 C C . GLY A 1 216 ? 5.834 -9.343 -3.286 1.00 91.56 216 GLY A C 1
ATOM 1691 O O . GLY A 1 216 ? 6.881 -9.879 -2.910 1.00 91.56 216 GLY A O 1
ATOM 1692 N N . TYR A 1 217 ? 5.789 -8.194 -3.949 1.00 96.25 217 TYR A N 1
ATOM 1693 C CA . TYR A 1 217 ? 6.952 -7.395 -4.315 1.00 96.25 217 TYR A CA 1
ATOM 1694 C C . TYR A 1 217 ? 6.820 -5.974 -3.770 1.00 96.25 217 TYR A C 1
ATOM 1696 O O . TYR A 1 217 ? 5.712 -5.473 -3.642 1.00 96.25 217 TYR A O 1
ATOM 1704 N N . ALA A 1 218 ? 7.919 -5.274 -3.515 1.00 96.62 218 ALA A N 1
ATOM 1705 C CA . ALA A 1 218 ? 7.892 -3.820 -3.331 1.00 96.62 218 ALA A CA 1
ATOM 1706 C C . ALA A 1 218 ? 9.213 -3.187 -3.762 1.00 96.62 218 ALA A C 1
ATOM 1708 O O . ALA A 1 218 ? 10.238 -3.856 -3.845 1.00 96.62 218 ALA A O 1
ATOM 1709 N N . SER A 1 219 ? 9.207 -1.882 -4.009 1.00 95.44 219 SER A N 1
ATOM 1710 C CA . SER A 1 219 ? 10.431 -1.094 -4.174 1.00 95.44 219 SER A CA 1
ATOM 1711 C C . SER A 1 219 ? 10.577 -0.140 -3.003 1.00 95.44 219 SER A C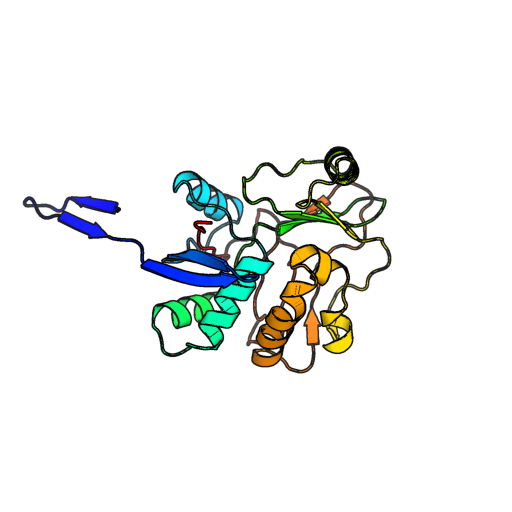 1
ATOM 1713 O O . SER A 1 219 ? 9.604 0.480 -2.584 1.00 95.44 219 SER A O 1
ATOM 1715 N N . GLY A 1 220 ? 11.805 0.032 -2.519 1.00 96.06 220 GLY A N 1
ATOM 1716 C CA . GLY A 1 220 ? 12.107 1.114 -1.589 1.00 96.06 220 GLY A CA 1
ATOM 1717 C C . GLY A 1 220 ? 11.989 2.480 -2.267 1.00 96.06 220 GLY A C 1
ATOM 1718 O O . GLY A 1 220 ? 12.147 2.595 -3.486 1.00 96.06 220 GLY A O 1
ATOM 1719 N N . VAL A 1 221 ? 11.722 3.508 -1.466 1.00 95.88 221 VAL A N 1
ATOM 1720 C CA . VAL A 1 221 ? 11.524 4.892 -1.913 1.00 95.88 221 VAL A CA 1
ATOM 1721 C C . VAL A 1 221 ? 12.573 5.802 -1.276 1.00 95.88 221 VAL A C 1
ATOM 1723 O O . VAL A 1 221 ? 12.917 5.635 -0.104 1.00 95.88 221 VAL A O 1
ATOM 1726 N N . ARG A 1 222 ? 13.072 6.779 -2.037 1.00 92.94 222 ARG A N 1
ATOM 1727 C CA . ARG A 1 222 ? 13.729 7.981 -1.507 1.00 92.94 222 ARG A CA 1
ATOM 1728 C C . ARG A 1 222 ? 12.742 9.146 -1.581 1.00 92.94 222 ARG A C 1
ATOM 1730 O O . ARG A 1 222 ? 12.134 9.368 -2.631 1.00 92.94 222 ARG A O 1
ATOM 1737 N N . LEU A 1 223 ? 12.556 9.812 -0.443 1.00 84.25 223 LEU A N 1
ATOM 1738 C CA . LEU A 1 223 ? 11.630 10.930 -0.244 1.00 84.25 223 LEU A CA 1
ATOM 1739 C C . LEU A 1 223 ? 12.328 12.283 -0.348 1.00 84.25 223 LEU A C 1
ATOM 1741 O O . LEU A 1 223 ? 13.547 12.330 -0.063 1.00 84.25 223 LEU A O 1
#

Foldseek 3Di:
DDWDQDPPRDIDDDDWDWDWFDAPNDTKIWTDDWDDLFFLVVSLVVLVVVVFWFAAPQRLLRLLLVLLVVCPDPRSVSSQVLQAVFWAFHQQKWKFAAFWIKTFRCRVVDDDQAPVVLVVCVVVVPVRIDGDGADFDFFKDFAVCQLVGVVVCNRHNNVSSVSVSSSFVVLANGTAGEQDDGHDHGIDIATWIWHCPHRSHGIYTRHRDDSPDGRYIYTGMDD

Nearest PDB structures (foldseek):
  7jpt-assembly1_A  TM=5.382E-01  e=1.253E+00  Homo sapiens
  1tn3-assembly1_A  TM=4.702E-01  e=2.009E+00  Homo sapiens
  8gwa-assembly1_a  TM=2.621E-01  e=4.326E+00  Chlorobaculum tepidum TLS

Mean predicted aligned error: 5.14 Å

Radius of gyration: 17.72 Å; Cα contacts (8 Å, |Δi|>4): 492; chains: 1; bounding box: 61×35×46 Å